Protein AF-A0AA86PFJ8-F1 (afdb_monomer)

Mean predicted aligned error: 19.3 Å

Organism: NCBI:txid28002

Sequence (260 aa):
MQRVRISDAEKLEFHKYLSHVMNVRLHLNRADTIPADELCTLYDQLDNSAKPGIFEQVSIYLSKTVTWVTKFYHNTFRKSRFSSSLSEQQKINLETLVHSLYKKNTLSKYILEEAYELINDPNIFPNKISSFVYQSIERAKNGFFYTVKQEVTSHPNKENTNTYNNNNNIVVKNEGQNQNEIQNNKIECESQNKFSTQQIEVELRQFQKLAELTTKSTSQEMPVYNQFSQPTLNDMEVLRSLKCLSQGQQSQVQFQFSQE

Structure (mmCIF, N/CA/C/O backbone):
data_AF-A0AA86PFJ8-F1
#
_entry.id   AF-A0AA86PFJ8-F1
#
loop_
_atom_site.group_PDB
_atom_site.id
_atom_site.type_symbol
_atom_site.label_atom_id
_atom_site.label_alt_id
_atom_site.label_comp_id
_atom_site.label_asym_id
_atom_site.label_entity_id
_atom_site.label_seq_id
_atom_site.pdbx_PDB_ins_code
_atom_site.Cartn_x
_atom_site.Cartn_y
_atom_site.Cartn_z
_atom_site.occupancy
_atom_site.B_iso_or_equiv
_atom_site.auth_seq_id
_atom_site.auth_comp_id
_atom_site.auth_asym_id
_atom_site.auth_atom_id
_atom_site.pdbx_PDB_model_num
ATOM 1 N N . MET A 1 1 ? 12.928 -11.688 13.907 1.00 48.31 1 MET A N 1
ATOM 2 C CA . MET A 1 1 ? 13.053 -11.297 12.483 1.00 48.31 1 MET A CA 1
ATOM 3 C C . MET A 1 1 ? 13.562 -9.867 12.394 1.00 48.31 1 MET A C 1
ATOM 5 O O . MET A 1 1 ? 12.904 -8.965 12.897 1.00 48.31 1 MET A O 1
ATOM 9 N N . GLN A 1 2 ? 14.731 -9.655 11.796 1.00 49.75 2 GLN A N 1
ATOM 10 C CA . GLN A 1 2 ? 15.297 -8.323 11.582 1.00 49.75 2 GLN A CA 1
ATOM 11 C C . GLN A 1 2 ? 14.582 -7.674 10.386 1.00 49.75 2 GLN A C 1
ATOM 13 O O . GLN A 1 2 ? 14.509 -8.273 9.314 1.00 49.75 2 GLN A O 1
ATOM 18 N N . ARG A 1 3 ? 13.990 -6.484 10.560 1.00 61.88 3 ARG A N 1
ATOM 19 C CA . ARG A 1 3 ? 13.372 -5.758 9.439 1.00 61.88 3 ARG A CA 1
ATOM 20 C C . ARG A 1 3 ? 14.486 -5.253 8.526 1.00 61.88 3 ARG A C 1
ATOM 22 O O . ARG A 1 3 ? 15.218 -4.343 8.908 1.00 61.88 3 ARG A O 1
ATOM 29 N N . VAL A 1 4 ? 14.607 -5.841 7.338 1.00 73.44 4 VAL A N 1
ATOM 30 C CA . VAL A 1 4 ? 15.518 -5.351 6.297 1.00 73.44 4 VAL A CA 1
ATOM 31 C C . VAL A 1 4 ? 15.081 -3.935 5.925 1.00 73.44 4 VAL A C 1
ATOM 33 O O . VAL A 1 4 ? 13.941 -3.720 5.503 1.00 73.44 4 VAL A O 1
ATOM 36 N N . ARG A 1 5 ? 15.959 -2.953 6.147 1.00 82.94 5 ARG A N 1
ATOM 37 C CA . ARG A 1 5 ? 15.726 -1.580 5.696 1.00 82.94 5 ARG A CA 1
ATOM 38 C C . ARG A 1 5 ? 15.969 -1.542 4.194 1.00 82.94 5 ARG A C 1
ATOM 40 O O . ARG A 1 5 ? 17.065 -1.850 3.750 1.00 82.94 5 ARG A O 1
ATOM 47 N N . ILE A 1 6 ? 14.938 -1.168 3.448 1.00 86.69 6 ILE A N 1
ATOM 48 C CA . ILE A 1 6 ? 15.049 -0.883 2.018 1.00 86.69 6 ILE A CA 1
ATOM 49 C C . ILE A 1 6 ? 15.902 0.374 1.856 1.00 86.69 6 ILE A C 1
ATOM 51 O O . ILE A 1 6 ? 15.572 1.413 2.439 1.00 86.69 6 ILE A O 1
ATOM 55 N N . SER A 1 7 ? 16.973 0.272 1.075 1.00 91.19 7 SER A N 1
ATOM 56 C CA . SER A 1 7 ? 17.867 1.394 0.787 1.00 91.19 7 SER A CA 1
ATOM 57 C C . SER A 1 7 ? 17.234 2.387 -0.194 1.00 91.19 7 SER A C 1
ATOM 59 O O . SER A 1 7 ? 16.360 2.035 -0.988 1.00 91.19 7 SER A O 1
ATOM 61 N N . ASP A 1 8 ? 17.673 3.646 -0.163 1.00 90.00 8 ASP A N 1
ATOM 62 C CA . ASP A 1 8 ? 17.214 4.643 -1.140 1.00 90.00 8 ASP A CA 1
ATOM 63 C C . ASP A 1 8 ? 17.712 4.326 -2.558 1.00 90.00 8 ASP A C 1
ATOM 65 O O . ASP A 1 8 ? 17.007 4.603 -3.525 1.00 90.00 8 ASP A O 1
ATOM 69 N N . ALA A 1 9 ? 18.854 3.639 -2.675 1.00 91.75 9 ALA A N 1
ATOM 70 C CA . ALA A 1 9 ? 19.348 3.096 -3.937 1.00 91.75 9 ALA A CA 1
ATOM 71 C C . ALA A 1 9 ? 18.364 2.080 -4.544 1.00 91.75 9 ALA A C 1
ATOM 73 O O . ALA A 1 9 ? 17.987 2.218 -5.702 1.00 91.75 9 ALA A O 1
ATOM 74 N N . GLU A 1 10 ? 17.861 1.126 -3.752 1.00 91.56 10 GLU A N 1
ATOM 75 C CA . GLU A 1 10 ? 16.862 0.153 -4.227 1.00 91.56 10 GLU A CA 1
ATOM 76 C C . GLU A 1 10 ? 15.552 0.827 -4.660 1.00 91.56 10 GLU A C 1
ATOM 78 O O . GLU A 1 10 ? 14.921 0.398 -5.627 1.00 91.56 10 GLU A O 1
ATOM 83 N N . LYS A 1 11 ? 15.128 1.895 -3.970 1.00 92.00 11 LYS A N 1
ATOM 84 C CA . LYS A 1 11 ? 13.947 2.672 -4.387 1.00 92.00 11 LYS A CA 1
ATOM 85 C C . LYS A 1 11 ? 14.183 3.368 -5.722 1.00 92.00 11 LYS A C 1
ATOM 87 O O . LYS A 1 11 ? 13.289 3.354 -6.565 1.00 92.00 11 LYS A O 1
ATOM 92 N N . LEU A 1 12 ? 15.362 3.960 -5.903 1.00 92.50 12 LEU A N 1
ATOM 93 C CA . LEU A 1 12 ? 15.737 4.655 -7.130 1.00 92.50 12 LEU A CA 1
ATOM 94 C C . LEU A 1 12 ? 15.846 3.689 -8.317 1.00 92.50 12 LEU A C 1
ATOM 96 O O . LEU A 1 12 ? 15.351 3.989 -9.401 1.00 92.50 12 LEU A O 1
ATOM 100 N N . GLU A 1 13 ? 16.432 2.508 -8.117 1.00 94.19 13 GLU A N 1
ATOM 101 C CA . GLU A 1 13 ? 16.486 1.473 -9.154 1.00 94.19 13 GLU A CA 1
ATOM 102 C C . GLU A 1 13 ? 15.091 0.977 -9.530 1.00 94.19 13 GLU A C 1
ATOM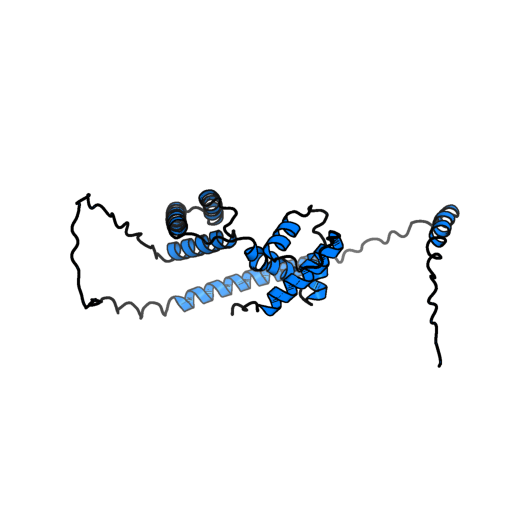 104 O O . GLU A 1 13 ? 14.757 0.908 -10.715 1.00 94.19 13 GLU A O 1
ATOM 109 N N . PHE A 1 14 ? 14.246 0.686 -8.535 1.00 95.62 14 PHE A N 1
ATOM 110 C CA . PHE A 1 14 ? 12.863 0.292 -8.786 1.00 95.62 14 PHE A CA 1
ATOM 111 C C . PHE A 1 14 ? 12.117 1.364 -9.589 1.00 95.62 14 PHE A C 1
ATOM 113 O O . PHE A 1 14 ? 11.454 1.043 -10.574 1.00 95.62 14 PHE A O 1
ATOM 120 N N . HIS A 1 15 ? 12.259 2.636 -9.201 1.00 94.62 15 HIS A N 1
ATOM 121 C CA . HIS A 1 15 ? 11.676 3.776 -9.909 1.00 94.62 15 HIS A CA 1
ATOM 122 C C . HIS A 1 15 ? 12.120 3.807 -11.372 1.00 94.62 15 HIS A C 1
ATOM 124 O O . HIS A 1 15 ? 11.279 3.841 -12.272 1.00 94.62 15 HIS A O 1
ATOM 130 N N . LYS A 1 16 ? 13.431 3.735 -11.613 1.00 93.56 16 LYS A N 1
ATOM 131 C CA . LYS A 1 16 ? 14.022 3.760 -12.953 1.00 93.56 16 LYS A CA 1
ATOM 132 C C . LYS A 1 16 ? 13.447 2.661 -13.845 1.00 93.56 16 LYS A C 1
ATOM 134 O O . LYS A 1 16 ? 13.017 2.950 -14.962 1.00 93.56 16 LYS A O 1
ATOM 139 N N . TYR A 1 17 ? 13.416 1.417 -13.369 1.00 95.06 17 TYR A N 1
ATOM 140 C CA . TYR A 1 17 ? 12.957 0.294 -14.188 1.00 95.06 17 TYR A CA 1
ATOM 141 C C . TYR A 1 17 ? 11.444 0.266 -14.371 1.00 95.06 17 TYR A C 1
ATOM 143 O O . TYR A 1 17 ? 10.983 -0.043 -15.469 1.00 95.06 17 TYR A O 1
ATOM 151 N N . LEU A 1 18 ? 10.667 0.644 -13.351 1.00 94.62 18 LEU A N 1
ATOM 152 C CA . LEU A 1 18 ? 9.224 0.795 -13.517 1.00 94.62 18 LEU A CA 1
ATOM 153 C C . LEU A 1 18 ? 8.914 1.881 -14.555 1.00 94.62 18 LEU A C 1
ATOM 155 O O . LEU A 1 18 ? 8.115 1.639 -15.451 1.00 94.62 18 LEU A O 1
ATOM 159 N N . SER A 1 19 ? 9.589 3.032 -14.485 1.00 92.94 19 SER A N 1
ATOM 160 C CA . SER A 1 19 ? 9.448 4.119 -15.463 1.00 92.94 19 SER A CA 1
ATOM 161 C C . SER A 1 19 ? 9.801 3.657 -16.878 1.00 92.94 19 SER A C 1
ATOM 163 O O . SER A 1 19 ? 9.032 3.875 -17.810 1.00 92.94 19 SER A O 1
ATOM 165 N N . HIS A 1 20 ? 10.912 2.931 -17.035 1.00 91.31 20 HIS A N 1
ATOM 166 C CA . HIS A 1 20 ? 11.324 2.377 -18.325 1.00 91.31 20 HIS A CA 1
ATOM 167 C C . HIS A 1 20 ? 10.259 1.451 -18.930 1.00 91.31 20 HIS A C 1
ATOM 169 O O . HIS A 1 20 ? 9.821 1.673 -20.059 1.00 91.31 20 HIS A O 1
ATOM 175 N N . VAL A 1 21 ? 9.799 0.451 -18.171 1.00 91.88 21 VAL A N 1
ATOM 176 C CA . VAL A 1 21 ? 8.785 -0.510 -18.638 1.00 91.88 21 VAL A CA 1
ATOM 177 C C . VAL A 1 21 ? 7.466 0.199 -18.961 1.00 91.88 21 VAL A C 1
ATOM 179 O O . VAL A 1 21 ? 6.853 -0.070 -19.994 1.00 91.88 21 VAL A O 1
ATOM 182 N N . MET A 1 22 ? 7.048 1.138 -18.110 1.00 91.00 22 MET A N 1
ATOM 183 C CA . MET A 1 22 ? 5.836 1.932 -18.311 1.00 91.00 22 MET A CA 1
ATOM 184 C C . MET A 1 22 ? 5.914 2.804 -19.569 1.00 91.00 22 MET A C 1
ATOM 186 O O . MET A 1 22 ? 4.974 2.796 -20.358 1.00 91.00 22 MET A O 1
ATOM 190 N N . ASN A 1 23 ? 7.028 3.504 -19.805 1.00 85.56 23 ASN A N 1
ATOM 191 C CA . ASN A 1 23 ? 7.213 4.351 -20.988 1.00 85.56 23 ASN A CA 1
ATOM 192 C C . ASN A 1 23 ? 7.182 3.544 -22.286 1.00 85.56 23 ASN A C 1
ATOM 194 O O . ASN A 1 23 ? 6.581 3.990 -23.261 1.00 85.56 23 ASN A O 1
ATOM 198 N N . VAL A 1 24 ? 7.775 2.346 -22.291 1.00 78.62 24 VAL A N 1
ATOM 199 C CA . VAL A 1 24 ? 7.716 1.433 -23.443 1.00 78.62 24 VAL A CA 1
ATOM 200 C C . VAL A 1 24 ? 6.275 1.004 -23.730 1.00 78.62 24 VAL A C 1
ATOM 202 O O . VAL A 1 24 ? 5.876 0.946 -24.889 1.00 78.62 24 VAL A O 1
ATOM 205 N N . ARG A 1 25 ? 5.484 0.725 -22.688 1.00 78.94 25 ARG A N 1
ATOM 206 C CA . ARG A 1 25 ? 4.090 0.268 -22.821 1.00 78.94 25 ARG A CA 1
ATOM 207 C C . ARG A 1 25 ? 3.106 1.381 -23.166 1.00 78.94 25 ARG A C 1
ATOM 209 O O . ARG A 1 25 ? 2.114 1.114 -23.832 1.00 78.94 25 ARG A O 1
ATOM 216 N N . LEU A 1 26 ? 3.361 2.595 -22.688 1.00 81.25 26 LEU A N 1
ATOM 217 C CA . LEU A 1 26 ? 2.473 3.744 -22.856 1.00 81.25 26 LEU A CA 1
ATOM 218 C C . LEU A 1 26 ? 2.906 4.706 -23.968 1.00 81.25 26 LEU A C 1
ATOM 220 O O . LEU A 1 26 ? 2.186 5.661 -24.240 1.00 81.25 26 LEU A O 1
ATOM 224 N N . HIS A 1 27 ? 4.065 4.481 -24.593 1.00 78.56 27 HIS A N 1
ATOM 225 C CA . HIS A 1 27 ? 4.646 5.362 -25.612 1.00 78.56 27 HIS A CA 1
ATOM 226 C C . HIS A 1 27 ? 4.693 6.837 -25.174 1.00 78.56 27 HIS A C 1
ATOM 228 O O . HIS A 1 27 ? 4.412 7.753 -25.948 1.00 78.56 27 HIS A O 1
ATOM 234 N N . LEU A 1 28 ? 5.032 7.076 -23.903 1.00 75.12 28 LEU A N 1
ATOM 235 C CA . LEU A 1 28 ? 5.128 8.426 -23.358 1.00 75.12 28 LEU A CA 1
ATOM 236 C C . LEU A 1 28 ? 6.358 9.127 -23.952 1.00 75.12 28 LEU A C 1
ATOM 238 O O . LEU A 1 28 ? 7.494 8.764 -23.658 1.00 75.12 28 LEU A O 1
ATOM 242 N N . ASN A 1 29 ? 6.132 10.165 -24.760 1.00 67.38 29 ASN A N 1
ATOM 243 C CA . ASN A 1 29 ? 7.181 11.006 -25.350 1.00 67.38 29 ASN A CA 1
ATOM 244 C C . ASN A 1 29 ? 7.734 12.020 -24.332 1.00 67.38 29 ASN A C 1
ATOM 246 O O . ASN A 1 29 ? 7.663 13.230 -24.554 1.00 67.38 29 ASN A O 1
ATOM 250 N N . ARG A 1 30 ? 8.236 11.558 -23.183 1.00 66.69 30 ARG A N 1
ATOM 251 C CA . ARG A 1 30 ? 8.849 12.435 -22.173 1.00 66.69 30 ARG A CA 1
ATOM 252 C C . ARG A 1 30 ? 10.347 12.171 -22.063 1.00 66.69 30 ARG A C 1
ATOM 254 O O . ARG A 1 30 ? 10.765 11.036 -21.860 1.00 66.69 30 ARG A O 1
ATOM 261 N N . ALA A 1 31 ? 11.131 13.243 -22.200 1.00 56.12 31 ALA A N 1
ATOM 262 C CA . ALA A 1 31 ? 12.584 13.233 -22.025 1.00 56.12 31 ALA A CA 1
ATOM 263 C C . ALA A 1 31 ? 12.999 13.189 -20.541 1.00 56.12 31 ALA A C 1
ATOM 265 O O . ALA A 1 31 ? 14.105 12.757 -20.227 1.00 56.12 31 ALA A O 1
ATOM 266 N N . ASP A 1 32 ? 12.097 13.588 -19.638 1.00 61.72 32 ASP A N 1
ATOM 267 C CA . ASP A 1 32 ? 12.380 13.734 -18.213 1.00 61.72 32 ASP A CA 1
ATOM 268 C C . ASP A 1 32 ? 11.928 12.526 -17.383 1.00 61.72 32 ASP A C 1
ATOM 270 O O . ASP A 1 32 ? 10.937 11.849 -17.676 1.00 61.72 32 ASP A O 1
ATOM 274 N N . THR A 1 33 ? 12.648 12.280 -16.287 1.00 76.94 33 THR A N 1
ATOM 275 C CA . THR A 1 33 ? 12.275 11.309 -15.253 1.00 76.94 33 THR A CA 1
ATOM 276 C C . THR A 1 33 ? 10.916 11.653 -14.642 1.00 76.94 33 THR A C 1
ATOM 278 O O . THR A 1 33 ? 10.791 12.631 -13.911 1.00 76.94 33 THR A O 1
ATOM 281 N N . ILE A 1 34 ? 9.914 10.809 -14.903 1.00 87.62 34 ILE A N 1
ATOM 282 C CA . ILE A 1 34 ? 8.570 10.896 -14.312 1.00 87.62 34 ILE A CA 1
ATOM 283 C C . ILE A 1 34 ? 8.677 10.799 -12.778 1.00 87.62 34 ILE A C 1
ATOM 285 O O . ILE A 1 34 ? 9.267 9.827 -12.300 1.00 87.62 34 ILE A O 1
ATOM 289 N N . PRO A 1 35 ? 8.116 11.738 -11.995 1.00 90.56 35 PRO A N 1
ATOM 290 C CA . PRO A 1 35 ? 8.055 11.657 -10.535 1.00 90.56 35 PRO A CA 1
ATOM 291 C C . PRO A 1 35 ? 7.414 10.360 -10.012 1.00 90.56 35 PRO A C 1
ATOM 293 O O . PRO A 1 35 ? 6.582 9.737 -10.670 1.00 90.56 35 PRO A O 1
ATOM 296 N N . ALA A 1 36 ? 7.807 9.917 -8.814 1.00 90.94 36 ALA A N 1
ATOM 297 C CA . ALA A 1 36 ? 7.373 8.623 -8.276 1.00 90.94 36 ALA A CA 1
ATOM 298 C C . ALA A 1 36 ? 5.862 8.556 -7.982 1.00 90.94 36 ALA A C 1
ATOM 300 O O . ALA A 1 36 ? 5.259 7.490 -8.103 1.00 90.94 36 ALA A O 1
ATOM 301 N N . ASP A 1 37 ? 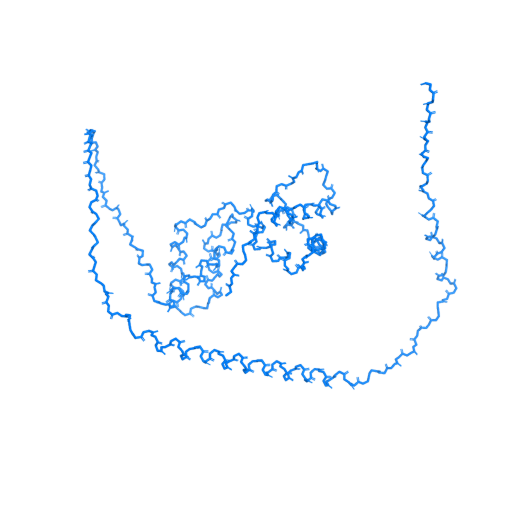5.255 9.662 -7.565 1.00 92.12 37 ASP A N 1
ATOM 302 C CA . ASP A 1 37 ? 3.815 9.813 -7.334 1.00 92.12 37 ASP A CA 1
ATOM 303 C C . ASP A 1 37 ? 3.016 9.770 -8.647 1.00 92.12 37 ASP A C 1
ATOM 305 O O . ASP A 1 37 ? 2.023 9.038 -8.744 1.00 92.12 37 ASP A O 1
ATOM 309 N N . GLU A 1 38 ? 3.492 10.471 -9.681 1.00 91.44 38 GLU A N 1
ATOM 310 C CA . GLU A 1 38 ? 2.899 10.433 -11.021 1.00 91.44 38 GLU A CA 1
ATOM 311 C C . GLU A 1 38 ? 3.001 9.023 -11.614 1.00 91.44 38 GLU A C 1
ATOM 313 O O . GLU A 1 38 ? 2.008 8.480 -12.096 1.00 91.44 38 GLU A O 1
ATOM 318 N N . LEU A 1 39 ? 4.159 8.369 -11.488 1.00 91.88 39 LEU A N 1
ATOM 319 C CA . LEU A 1 39 ? 4.362 7.007 -11.982 1.00 91.88 39 LEU A CA 1
ATOM 320 C C . LEU A 1 39 ? 3.426 5.990 -11.308 1.00 91.88 39 LEU A C 1
ATOM 322 O O . LEU A 1 39 ? 2.881 5.112 -11.979 1.00 91.88 39 LEU A O 1
ATOM 326 N N . CYS A 1 40 ? 3.204 6.118 -9.995 1.00 93.19 40 CYS A N 1
ATOM 327 C CA . CYS A 1 40 ? 2.224 5.291 -9.283 1.00 93.19 40 CYS A CA 1
ATOM 328 C C . CYS A 1 40 ? 0.798 5.551 -9.775 1.00 93.19 40 CYS A C 1
ATOM 330 O O . CYS A 1 40 ? 0.007 4.619 -9.908 1.00 93.19 40 CYS A O 1
ATOM 332 N N . THR A 1 41 ? 0.464 6.814 -10.039 1.00 91.62 41 THR A N 1
ATOM 333 C CA . THR A 1 41 ? -0.859 7.201 -10.538 1.00 91.62 41 THR A CA 1
ATOM 334 C C . THR A 1 41 ? -1.109 6.619 -11.925 1.00 91.62 41 THR A C 1
ATOM 336 O O . THR A 1 41 ? -2.140 5.979 -12.126 1.00 91.62 41 THR A O 1
ATOM 339 N N . LEU A 1 42 ? -0.138 6.743 -12.833 1.00 92.12 42 LEU A N 1
ATOM 340 C CA . LEU A 1 42 ? -0.197 6.166 -14.176 1.00 92.12 42 LEU A CA 1
ATOM 341 C C . LEU A 1 42 ? -0.368 4.646 -14.126 1.00 92.12 42 LEU A C 1
ATOM 343 O O . LEU A 1 42 ? -1.247 4.113 -14.797 1.00 92.12 42 LEU A O 1
ATOM 347 N N . TYR A 1 43 ? 0.417 3.946 -13.299 1.00 93.38 43 TYR A N 1
ATOM 348 C CA . TYR A 1 43 ? 0.274 2.497 -13.139 1.00 93.38 43 TYR A CA 1
ATOM 349 C C . TYR A 1 43 ? -1.103 2.110 -12.580 1.00 93.38 43 TYR A C 1
ATOM 351 O O . TYR A 1 43 ? -1.743 1.187 -13.085 1.00 93.38 43 TYR A O 1
ATOM 359 N N . ASP A 1 44 ? -1.580 2.798 -11.540 1.00 91.19 44 ASP A N 1
ATOM 360 C CA . ASP A 1 44 ? -2.869 2.489 -10.915 1.00 91.19 44 ASP A CA 1
ATOM 361 C C . ASP A 1 44 ? -4.040 2.724 -11.897 1.00 91.19 44 ASP A C 1
ATOM 363 O O . ASP A 1 44 ? -5.003 1.950 -11.865 1.00 91.19 44 ASP A O 1
ATOM 367 N N . GLN A 1 45 ? -3.926 3.723 -12.783 1.00 92.00 45 GLN A N 1
ATOM 368 C CA . GLN A 1 45 ? -4.898 4.070 -13.832 1.00 92.00 45 GLN A CA 1
ATOM 369 C C . GLN A 1 45 ? -4.866 3.151 -15.058 1.00 92.00 45 GLN A C 1
ATOM 371 O O . GLN A 1 45 ? -5.810 3.184 -15.842 1.00 92.00 45 GLN A O 1
ATOM 376 N N . LEU A 1 46 ? -3.828 2.326 -15.231 1.00 90.75 46 LEU A N 1
ATOM 377 C CA . LEU A 1 46 ? -3.808 1.346 -16.313 1.00 90.75 46 LEU A CA 1
ATOM 378 C C . LEU A 1 46 ? -5.007 0.399 -16.223 1.00 90.75 46 LEU A C 1
ATOM 380 O O . LEU A 1 46 ? -5.351 -0.101 -15.142 1.00 90.75 46 LEU A O 1
ATOM 384 N N . ASP A 1 47 ? -5.550 0.053 -17.385 1.00 89.69 47 ASP A N 1
ATOM 385 C CA . ASP A 1 47 ? -6.524 -1.021 -17.501 1.00 89.69 47 ASP A CA 1
ATOM 386 C C . ASP A 1 47 ? -5.946 -2.347 -16.996 1.00 89.69 47 ASP A C 1
ATOM 388 O O . ASP A 1 47 ? -4.747 -2.635 -17.097 1.00 89.69 47 ASP A O 1
ATOM 392 N N . ASN A 1 48 ? -6.824 -3.207 -16.478 1.00 89.25 48 ASN A N 1
ATOM 393 C CA . ASN A 1 48 ? -6.431 -4.524 -15.974 1.00 89.25 48 ASN A CA 1
ATOM 394 C C . ASN A 1 48 ? -5.806 -5.420 -17.056 1.00 89.25 48 ASN A C 1
ATOM 396 O O . ASN A 1 48 ? -5.094 -6.356 -16.713 1.00 89.25 48 ASN A O 1
ATOM 400 N N . SER A 1 49 ? -6.040 -5.137 -18.339 1.00 89.50 49 SER A N 1
ATOM 401 C CA . SER A 1 49 ? -5.405 -5.816 -19.475 1.00 89.50 49 SER A CA 1
ATOM 402 C C . SER A 1 49 ? -3.974 -5.337 -19.750 1.00 89.50 49 SER A C 1
ATOM 404 O O . SER A 1 49 ? -3.188 -6.090 -20.318 1.00 89.50 49 SER A O 1
ATOM 406 N N . ALA A 1 50 ? -3.619 -4.116 -19.337 1.00 86.88 50 ALA A N 1
ATOM 407 C CA . ALA A 1 50 ? -2.309 -3.507 -19.576 1.00 86.88 50 ALA A CA 1
ATOM 408 C C . ALA A 1 50 ? -1.314 -3.724 -18.419 1.00 86.88 50 ALA A C 1
ATOM 410 O O . ALA A 1 50 ? -0.104 -3.640 -18.618 1.00 86.88 50 ALA A O 1
ATOM 411 N N . LYS A 1 51 ? -1.812 -4.023 -17.212 1.00 89.62 51 LYS A N 1
ATOM 412 C CA . LYS A 1 51 ? -1.005 -4.319 -16.011 1.00 89.62 51 LYS A CA 1
ATOM 413 C C . LYS A 1 51 ? -0.205 -5.640 -16.051 1.00 89.62 51 LYS A C 1
ATOM 415 O O . LYS A 1 51 ? 0.903 -5.661 -15.501 1.00 89.62 51 LYS A O 1
ATOM 420 N N . PRO A 1 52 ? -0.709 -6.749 -16.634 1.00 89.81 52 PRO A N 1
ATOM 421 C CA . PRO A 1 52 ? -0.003 -8.026 -16.651 1.00 89.81 52 PRO A CA 1
ATOM 422 C C . PRO A 1 52 ? 1.391 -7.924 -17.281 1.00 89.81 52 PRO A C 1
ATOM 424 O O . PRO A 1 52 ? 1.595 -7.257 -18.293 1.00 89.81 52 PRO A O 1
ATOM 427 N N . GLY A 1 53 ? 2.371 -8.589 -16.667 1.00 91.62 53 GLY A N 1
ATOM 428 C CA . GLY A 1 53 ? 3.753 -8.640 -17.155 1.00 91.62 53 GLY A CA 1
ATOM 429 C C . GLY A 1 53 ? 4.620 -7.416 -16.827 1.00 91.62 53 GLY A C 1
ATOM 430 O O . GLY A 1 53 ? 5.839 -7.502 -16.963 1.00 91.62 53 GLY A O 1
ATOM 431 N N . ILE A 1 54 ? 4.062 -6.302 -16.330 1.00 95.12 54 ILE A N 1
ATOM 432 C CA . ILE A 1 54 ? 4.872 -5.126 -15.945 1.00 95.12 54 ILE A CA 1
ATOM 433 C C . ILE A 1 54 ? 5.850 -5.491 -14.825 1.00 95.12 54 ILE A C 1
ATOM 435 O O . ILE A 1 54 ? 7.059 -5.315 -14.966 1.00 95.12 54 ILE A O 1
ATOM 439 N N . PHE A 1 55 ? 5.350 -6.058 -13.723 1.00 96.38 55 PHE A N 1
ATOM 440 C CA . PHE A 1 55 ? 6.215 -6.460 -12.610 1.00 96.38 55 PHE A CA 1
ATOM 441 C C . PHE A 1 55 ? 7.137 -7.625 -12.953 1.00 96.38 55 PHE A C 1
ATOM 443 O O . PHE A 1 55 ? 8.200 -7.735 -12.353 1.00 96.38 55 PHE A O 1
ATOM 450 N N . GLU A 1 56 ? 6.771 -8.459 -13.924 1.00 96.88 56 GLU A N 1
ATOM 451 C CA . GLU A 1 56 ? 7.650 -9.510 -14.432 1.00 96.88 56 GLU A CA 1
ATOM 452 C C . GLU A 1 56 ? 8.874 -8.905 -15.123 1.00 96.88 56 GLU A C 1
ATOM 454 O O . GLU A 1 56 ? 10.004 -9.222 -14.754 1.00 96.88 56 GLU A O 1
ATOM 459 N N . GLN A 1 57 ? 8.675 -7.935 -16.016 1.00 96.25 57 GLN A N 1
ATOM 460 C CA . GLN A 1 57 ? 9.781 -7.232 -16.670 1.00 96.25 57 GLN A CA 1
ATOM 461 C C . GLN A 1 57 ? 10.649 -6.463 -15.668 1.00 96.25 57 GLN A C 1
ATOM 463 O O . GLN A 1 57 ? 11.872 -6.583 -15.689 1.00 96.25 57 GLN A O 1
ATOM 468 N N . VAL A 1 58 ? 10.034 -5.735 -14.728 1.00 96.38 58 VAL A N 1
ATOM 469 C CA . VAL A 1 58 ? 10.774 -5.035 -13.661 1.00 96.38 58 VAL A CA 1
ATOM 470 C C . VAL A 1 58 ? 11.586 -6.020 -12.807 1.00 96.38 58 VAL A C 1
ATOM 472 O O . VAL A 1 58 ? 12.707 -5.709 -12.405 1.00 96.38 58 VAL A O 1
ATOM 475 N N . SER A 1 59 ? 11.056 -7.222 -12.556 1.00 97.44 59 SER A N 1
ATOM 476 C CA . SER A 1 59 ? 11.747 -8.261 -11.785 1.00 97.44 59 SER A CA 1
ATOM 477 C C . SER A 1 59 ? 13.012 -8.774 -12.472 1.00 97.44 59 SER A C 1
ATOM 479 O O . SER A 1 59 ? 14.018 -8.978 -11.790 1.00 97.44 59 SER A O 1
ATOM 481 N N . ILE A 1 60 ? 12.993 -8.874 -13.807 1.00 96.75 60 ILE A N 1
ATOM 482 C CA . ILE A 1 60 ? 14.156 -9.245 -14.620 1.00 96.75 60 ILE A CA 1
ATOM 483 C C . ILE A 1 60 ? 15.252 -8.183 -14.474 1.00 96.75 60 ILE A C 1
ATOM 485 O O . ILE A 1 60 ? 16.388 -8.524 -14.150 1.00 96.75 60 ILE A O 1
ATOM 489 N N . TYR A 1 61 ? 14.915 -6.897 -14.621 1.00 95.44 61 TYR A N 1
ATOM 490 C CA . TYR A 1 61 ? 15.897 -5.812 -14.492 1.00 95.44 61 TYR A CA 1
ATOM 491 C C . TYR A 1 61 ? 16.514 -5.709 -13.091 1.00 95.44 61 TYR A C 1
ATOM 493 O O . TYR A 1 61 ? 17.711 -5.468 -12.960 1.00 95.44 61 TYR A O 1
ATOM 501 N N . LEU A 1 62 ? 15.710 -5.904 -12.042 1.00 95.12 62 LEU A N 1
ATOM 502 C CA . LEU A 1 62 ? 16.174 -5.830 -10.652 1.00 95.12 62 LEU A CA 1
ATOM 503 C C . LEU A 1 62 ? 16.844 -7.121 -10.158 1.00 95.12 62 LEU A C 1
ATOM 505 O O . LEU A 1 62 ? 17.374 -7.137 -9.047 1.00 95.12 62 LEU A O 1
ATOM 509 N N . SER A 1 63 ? 16.778 -8.215 -10.928 1.00 95.81 63 SER A N 1
ATOM 510 C CA . SER A 1 63 ? 17.166 -9.556 -10.465 1.00 95.81 63 SER A CA 1
ATOM 511 C C . SER A 1 63 ? 16.499 -9.926 -9.126 1.00 95.81 63 SER A C 1
ATOM 513 O O . SER A 1 63 ? 17.127 -10.451 -8.202 1.00 95.81 63 SER A O 1
ATOM 515 N N . LYS A 1 64 ? 15.204 -9.610 -8.994 1.00 96.19 64 LYS A N 1
ATOM 516 C CA . LYS A 1 64 ? 14.360 -9.933 -7.827 1.00 96.19 64 LYS A CA 1
ATOM 517 C C . LYS A 1 64 ? 13.199 -10.816 -8.266 1.00 96.19 64 LYS A C 1
ATOM 519 O O . LYS A 1 64 ? 12.892 -10.916 -9.443 1.00 96.19 64 LYS A O 1
ATOM 524 N N . THR A 1 65 ? 12.505 -11.444 -7.321 1.00 97.12 65 THR A N 1
ATOM 525 C CA . THR A 1 65 ? 11.294 -12.210 -7.648 1.00 97.12 65 THR A CA 1
ATOM 526 C C . THR A 1 65 ? 10.114 -11.279 -7.937 1.00 97.12 65 THR A C 1
ATOM 528 O O . THR A 1 65 ? 9.990 -10.215 -7.325 1.00 97.12 65 THR A O 1
ATOM 531 N N . VAL A 1 66 ? 9.188 -11.701 -8.804 1.00 96.50 66 VAL A N 1
ATOM 532 C CA . VAL A 1 66 ? 7.947 -10.952 -9.099 1.00 96.50 66 VAL A CA 1
ATOM 533 C C . VAL A 1 66 ? 7.159 -10.648 -7.822 1.00 96.50 66 VAL A C 1
ATOM 535 O O . VAL A 1 66 ? 6.674 -9.532 -7.626 1.00 96.50 66 VAL A O 1
ATOM 538 N N . THR A 1 67 ? 7.090 -11.613 -6.901 1.00 96.25 67 THR A N 1
ATOM 539 C CA . THR A 1 67 ? 6.455 -11.443 -5.587 1.00 96.25 67 THR A CA 1
ATOM 540 C C . THR A 1 67 ? 7.111 -10.328 -4.777 1.00 96.25 67 THR A C 1
ATOM 542 O O . THR A 1 67 ? 6.409 -9.555 -4.123 1.00 96.25 67 THR A O 1
ATOM 545 N N . TRP A 1 68 ? 8.444 -10.221 -4.809 1.00 95.44 68 TRP A N 1
ATOM 546 C CA . TRP A 1 68 ? 9.158 -9.138 -4.137 1.00 95.44 68 TRP A CA 1
ATOM 547 C C . TRP A 1 68 ? 8.830 -7.789 -4.776 1.00 95.44 68 TRP A C 1
ATOM 549 O O . TRP A 1 68 ? 8.441 -6.878 -4.054 1.00 95.44 68 TRP A O 1
ATOM 559 N N . VAL A 1 69 ? 8.898 -7.679 -6.107 1.00 96.62 69 VAL A N 1
ATOM 560 C CA . VAL A 1 69 ? 8.611 -6.439 -6.859 1.00 96.62 69 VAL A CA 1
ATOM 561 C C . VAL A 1 69 ? 7.186 -5.955 -6.599 1.00 96.62 69 VAL A C 1
ATOM 563 O O . VAL A 1 69 ? 6.971 -4.791 -6.268 1.00 96.62 69 VAL A O 1
ATOM 566 N N . THR A 1 70 ? 6.221 -6.871 -6.643 1.00 95.31 70 THR A N 1
ATOM 567 C CA . THR A 1 70 ? 4.807 -6.584 -6.368 1.00 95.31 70 THR A CA 1
ATOM 568 C C . THR A 1 70 ? 4.617 -6.083 -4.935 1.00 95.31 70 THR A C 1
ATOM 570 O O . THR A 1 70 ? 3.988 -5.050 -4.696 1.00 95.31 70 THR A O 1
ATOM 573 N N . LYS A 1 71 ? 5.210 -6.773 -3.951 1.00 94.06 71 LYS A N 1
ATOM 574 C CA . LYS A 1 71 ? 5.159 -6.344 -2.544 1.00 94.06 71 LYS A CA 1
ATOM 575 C C . LYS A 1 71 ? 5.869 -5.011 -2.332 1.00 94.06 71 LYS A C 1
ATOM 577 O O . LYS A 1 71 ? 5.388 -4.205 -1.538 1.00 94.06 71 LYS A O 1
ATOM 582 N N . PHE A 1 72 ? 6.990 -4.782 -3.007 1.00 94.94 72 PHE A N 1
ATOM 583 C CA . PHE A 1 72 ? 7.744 -3.539 -2.934 1.00 94.94 72 PHE A CA 1
ATOM 584 C C . PHE A 1 72 ? 6.919 -2.372 -3.465 1.00 94.94 72 PHE A C 1
ATOM 586 O O . PHE A 1 72 ? 6.818 -1.348 -2.785 1.00 94.94 72 PHE A O 1
ATOM 593 N N . TYR A 1 73 ? 6.262 -2.554 -4.614 1.00 95.38 73 TYR A N 1
ATOM 594 C CA . TYR A 1 73 ? 5.342 -1.568 -5.167 1.00 95.38 73 TYR A CA 1
ATOM 595 C C . TYR A 1 73 ? 4.261 -1.214 -4.147 1.00 95.38 73 TYR A C 1
ATOM 597 O O . TYR A 1 73 ? 4.207 -0.084 -3.665 1.00 95.38 73 TYR A O 1
ATOM 605 N N . HIS A 1 74 ? 3.453 -2.197 -3.740 1.00 92.12 74 HIS A N 1
ATOM 606 C CA . HIS A 1 74 ? 2.277 -1.937 -2.913 1.00 92.12 74 HIS A CA 1
ATOM 607 C C . HIS A 1 74 ? 2.602 -1.440 -1.504 1.00 92.12 74 HIS A C 1
ATOM 609 O O . HIS A 1 74 ? 1.828 -0.653 -0.970 1.00 92.12 74 HIS A O 1
ATOM 615 N N . ASN A 1 75 ? 3.714 -1.871 -0.898 1.00 90.31 75 ASN A N 1
ATOM 616 C CA . ASN A 1 75 ? 4.026 -1.555 0.500 1.00 90.31 75 ASN A CA 1
ATOM 617 C C . ASN A 1 75 ? 5.035 -0.423 0.683 1.00 90.31 75 ASN A C 1
ATOM 619 O O . ASN A 1 75 ? 5.108 0.140 1.781 1.00 90.31 75 ASN A O 1
ATOM 623 N N . THR A 1 76 ? 5.834 -0.110 -0.335 1.00 90.81 76 THR A N 1
ATOM 624 C CA . THR A 1 76 ? 6.937 0.847 -0.215 1.00 90.81 76 THR A CA 1
ATOM 625 C C . THR A 1 76 ? 6.839 1.928 -1.268 1.00 90.81 76 THR A C 1
ATOM 627 O O . THR A 1 76 ? 6.697 3.085 -0.888 1.00 90.81 76 THR A O 1
ATOM 630 N N . PHE A 1 77 ? 6.886 1.578 -2.553 1.00 92.56 77 PHE A N 1
ATOM 631 C CA . PHE A 1 77 ? 6.955 2.573 -3.621 1.00 92.56 77 PHE A CA 1
ATOM 632 C C . PHE A 1 77 ? 5.671 3.404 -3.706 1.00 92.56 77 PHE A C 1
ATOM 634 O O . PHE A 1 77 ? 5.734 4.624 -3.631 1.00 92.56 77 PHE A O 1
ATOM 641 N N . ARG A 1 78 ? 4.503 2.747 -3.697 1.00 93.00 78 ARG A N 1
ATOM 642 C CA . ARG A 1 78 ? 3.177 3.382 -3.795 1.00 93.00 78 ARG A CA 1
ATOM 643 C C . ARG A 1 78 ? 2.889 4.397 -2.685 1.00 93.00 78 ARG A C 1
ATOM 645 O O . ARG A 1 78 ? 1.993 5.218 -2.836 1.00 93.00 78 ARG A O 1
ATOM 652 N N . LYS A 1 79 ? 3.649 4.381 -1.581 1.00 90.94 79 LYS A N 1
ATOM 653 C CA . LYS A 1 79 ? 3.553 5.395 -0.517 1.00 90.94 79 LYS A CA 1
ATOM 654 C C . LYS A 1 79 ? 3.837 6.807 -1.021 1.00 90.94 79 LYS A C 1
ATOM 656 O O . LYS A 1 79 ? 3.305 7.733 -0.427 1.00 90.94 79 LYS A O 1
ATOM 661 N N . SER A 1 80 ? 4.633 6.967 -2.082 1.00 87.88 80 SER A N 1
ATOM 662 C CA . SER A 1 80 ? 4.937 8.276 -2.680 1.00 87.88 80 SER A CA 1
ATOM 663 C C . SER A 1 80 ? 3.685 9.052 -3.091 1.00 87.88 80 SER A C 1
ATOM 665 O O . SER A 1 80 ? 3.692 10.274 -3.039 1.00 87.88 80 SER A O 1
ATOM 667 N N . ARG A 1 81 ? 2.599 8.351 -3.445 1.00 89.62 81 ARG A N 1
ATOM 668 C CA . ARG A 1 81 ? 1.312 8.948 -3.826 1.00 89.62 81 ARG A CA 1
ATOM 669 C C . ARG A 1 81 ? 0.554 9.575 -2.646 1.00 89.62 81 ARG A C 1
ATOM 671 O O . ARG A 1 81 ? -0.347 10.378 -2.852 1.00 89.62 81 ARG A O 1
ATOM 678 N N . PHE A 1 82 ? 0.875 9.187 -1.416 1.00 89.31 82 PHE A N 1
ATOM 679 C CA . PHE A 1 82 ? 0.121 9.572 -0.227 1.00 89.31 82 PHE A CA 1
ATOM 680 C C . PHE A 1 82 ? 0.889 10.654 0.528 1.00 89.31 82 PHE A C 1
ATOM 682 O O . PHE A 1 82 ? 1.904 10.378 1.169 1.00 89.31 82 PHE A O 1
ATOM 689 N N . SER A 1 83 ? 0.406 11.890 0.434 1.00 85.25 83 SER A N 1
ATOM 690 C CA . SER A 1 83 ? 1.019 13.061 1.068 1.00 85.25 83 SER A CA 1
ATOM 691 C C . SER A 1 83 ? 0.714 13.158 2.564 1.00 85.25 83 SER A C 1
ATOM 693 O O . SER A 1 83 ? 1.499 13.731 3.322 1.00 85.25 83 SER A O 1
ATOM 695 N N . SER A 1 84 ? -0.404 12.574 3.004 1.00 86.75 84 SER A N 1
ATOM 696 C CA . SER A 1 84 ? -0.928 12.758 4.354 1.00 86.75 84 SER A CA 1
ATOM 697 C C . SER A 1 84 ? -0.569 11.607 5.291 1.00 86.75 84 SER A C 1
ATOM 699 O O . SER A 1 84 ? -0.573 10.421 4.949 1.00 86.75 84 SER A O 1
ATOM 701 N N . SER A 1 85 ? -0.291 11.978 6.538 1.00 90.75 85 SER A N 1
ATOM 702 C CA . SER A 1 85 ? -0.212 11.058 7.674 1.00 90.75 85 SER A CA 1
ATOM 703 C C . SER A 1 85 ? -1.513 11.113 8.472 1.00 90.75 85 SER A C 1
ATOM 705 O O . SER A 1 85 ? -2.236 12.099 8.389 1.00 90.75 85 SER A O 1
ATOM 707 N N . LEU A 1 86 ? -1.779 10.094 9.296 1.00 91.81 86 LEU A N 1
ATOM 708 C CA . LEU A 1 86 ? -2.864 10.168 10.279 1.00 91.81 86 LEU A CA 1
ATOM 709 C C . LEU A 1 86 ? -2.616 11.345 11.230 1.00 91.81 86 LEU A C 1
ATOM 711 O O . LEU A 1 86 ? -1.584 11.371 11.911 1.00 91.81 86 LEU A O 1
ATOM 715 N N . SER A 1 87 ? -3.555 12.288 11.278 1.00 93.56 87 SER A N 1
ATOM 716 C CA . SER A 1 87 ? -3.538 13.391 12.238 1.00 93.56 87 SER A CA 1
ATOM 717 C C . SER A 1 87 ? -3.756 12.878 13.663 1.00 93.56 87 SER A C 1
ATOM 719 O O . SER A 1 87 ? -4.281 11.782 13.869 1.00 93.56 87 SER A O 1
ATOM 721 N N . GLU A 1 88 ? -3.379 13.669 14.668 1.00 92.19 88 GLU A N 1
ATOM 722 C CA . GLU A 1 88 ? -3.620 13.294 16.069 1.00 92.19 88 GLU A CA 1
ATOM 723 C C . GLU A 1 88 ? -5.113 13.087 16.352 1.00 92.19 88 GLU A C 1
ATOM 725 O O . GLU A 1 88 ? -5.493 12.091 16.964 1.00 92.19 88 GLU A O 1
ATOM 730 N N . GLN A 1 89 ? -5.982 13.939 15.799 1.00 93.19 89 GLN A N 1
ATOM 731 C CA . GLN A 1 89 ? -7.429 13.770 15.939 1.00 93.19 89 GLN A CA 1
ATOM 732 C C . GLN A 1 89 ? -7.921 12.457 15.310 1.00 93.19 89 GLN A C 1
ATOM 734 O O . GLN A 1 89 ? -8.727 11.746 15.908 1.00 93.19 89 GLN A O 1
ATOM 739 N N . GLN A 1 90 ? -7.417 12.099 14.126 1.00 94.75 90 GLN A N 1
ATOM 740 C CA . GLN A 1 90 ? -7.755 10.832 13.472 1.00 94.75 90 GLN A CA 1
ATOM 741 C C . GLN A 1 90 ? -7.288 9.627 14.294 1.00 94.75 90 GLN A C 1
ATOM 743 O O . GLN A 1 90 ? -8.031 8.656 14.421 1.00 94.75 90 GLN A O 1
ATOM 748 N N . LYS A 1 91 ? -6.090 9.687 14.888 1.00 94.56 91 LYS A N 1
ATOM 749 C CA . LYS A 1 91 ? -5.582 8.630 15.776 1.00 94.56 91 LYS A CA 1
ATOM 750 C C . LYS A 1 91 ? -6.466 8.459 17.010 1.00 94.56 91 LYS A C 1
ATOM 752 O O . LYS A 1 91 ? -6.824 7.329 17.324 1.00 94.56 91 LYS A O 1
ATOM 757 N N . ILE A 1 92 ? -6.863 9.556 17.659 1.00 93.12 92 ILE A N 1
ATOM 758 C CA . ILE A 1 92 ? -7.766 9.538 18.824 1.00 93.12 92 ILE A CA 1
ATOM 759 C C . ILE A 1 92 ? -9.118 8.917 18.453 1.00 93.12 92 ILE A C 1
ATOM 761 O O . ILE A 1 92 ? -9.627 8.051 19.173 1.00 93.12 92 ILE A O 1
ATOM 765 N N . ASN A 1 93 ? -9.686 9.317 17.312 1.00 94.44 93 ASN A N 1
ATOM 766 C CA . ASN A 1 93 ? -10.956 8.778 16.828 1.00 94.44 93 ASN A CA 1
ATOM 767 C C . ASN A 1 93 ? -10.842 7.273 16.532 1.00 94.44 93 ASN A C 1
ATOM 769 O O . ASN A 1 93 ? -11.684 6.494 16.978 1.00 94.44 93 ASN A O 1
ATOM 773 N N . LEU A 1 94 ? -9.774 6.853 15.844 1.00 95.94 94 LEU A N 1
ATOM 774 C CA . LEU A 1 94 ? -9.497 5.442 15.561 1.00 95.94 94 LEU A CA 1
ATOM 775 C C . LEU A 1 94 ? -9.302 4.627 16.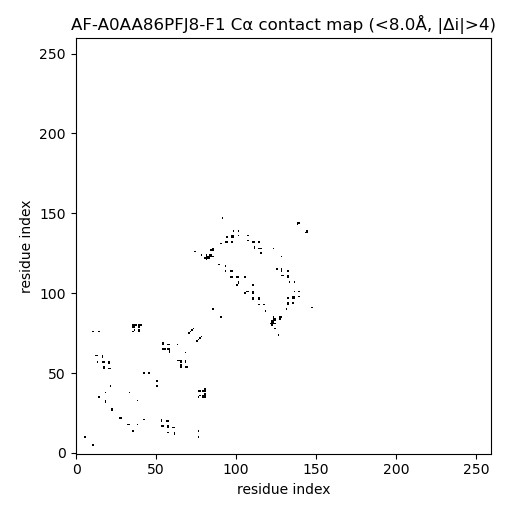839 1.00 95.94 94 LEU A C 1
ATOM 777 O O . LEU A 1 94 ? -9.810 3.517 16.940 1.00 95.94 94 LEU A O 1
ATOM 781 N N . GLU A 1 95 ? -8.579 5.153 17.822 1.00 94.31 95 GLU A N 1
ATOM 782 C CA . GLU A 1 95 ? -8.346 4.461 19.089 1.00 94.31 95 GLU A CA 1
ATOM 783 C C . GLU A 1 95 ? -9.645 4.292 19.883 1.00 94.31 95 GLU A C 1
ATOM 785 O O . GLU A 1 95 ? -9.921 3.209 20.402 1.00 94.31 95 GLU A O 1
ATOM 790 N N . THR A 1 96 ? -10.496 5.320 19.882 1.00 93.50 96 THR A N 1
ATOM 791 C CA . THR A 1 96 ? -11.832 5.271 20.489 1.00 93.50 96 THR A CA 1
ATOM 792 C C . THR A 1 96 ? -12.721 4.239 19.790 1.00 93.50 96 THR A C 1
ATOM 794 O O . THR A 1 96 ? -13.343 3.407 20.459 1.00 93.50 96 THR A O 1
ATOM 797 N N . LEU A 1 97 ? -12.735 4.237 18.451 1.00 95.81 97 LEU A N 1
ATOM 798 C CA . LEU A 1 97 ? -13.468 3.263 17.640 1.00 95.81 97 LEU A CA 1
ATOM 799 C C . LEU A 1 97 ? -13.008 1.833 17.950 1.00 95.81 97 LEU A C 1
ATOM 801 O O . LEU A 1 97 ? -13.828 1.001 18.346 1.00 95.81 97 LEU A O 1
ATOM 805 N N . VAL A 1 98 ? -11.702 1.567 17.830 1.00 95.19 98 VAL A N 1
ATOM 806 C CA . VAL A 1 98 ? -11.101 0.248 18.076 1.00 95.19 98 VAL A CA 1
ATOM 807 C C . VAL A 1 98 ? -11.459 -0.244 19.469 1.00 95.19 98 VAL A C 1
ATOM 809 O O . VAL A 1 98 ? -11.909 -1.376 19.617 1.00 95.19 98 VAL A O 1
ATOM 812 N N . HIS A 1 99 ? -11.321 0.602 20.486 1.00 91.25 99 HIS A N 1
ATOM 813 C CA . HIS A 1 99 ? -11.643 0.237 21.858 1.00 91.25 99 HIS A CA 1
ATOM 814 C C . HIS A 1 99 ? -13.129 -0.103 22.043 1.00 91.25 99 HIS A C 1
ATOM 816 O O . HIS A 1 99 ? -13.458 -1.098 22.695 1.00 91.25 99 HIS A O 1
ATOM 822 N N . SER A 1 100 ? -14.028 0.686 21.446 1.00 93.88 100 SER A N 1
ATOM 823 C CA . SER A 1 100 ? -15.474 0.463 21.545 1.00 93.88 100 SER A CA 1
ATOM 824 C C . SER A 1 100 ? -15.916 -0.854 20.895 1.00 93.88 100 SER A C 1
ATOM 826 O O . SER A 1 100 ? -16.736 -1.573 21.467 1.00 93.88 100 SER A O 1
ATOM 828 N N . LEU A 1 101 ? -15.348 -1.200 19.735 1.00 94.62 101 LEU A N 1
ATOM 829 C CA . LEU A 1 101 ? -15.672 -2.423 19.000 1.00 94.62 101 LEU A CA 1
ATOM 830 C C . LEU A 1 101 ? -14.969 -3.645 19.596 1.00 94.62 101 LEU A C 1
ATOM 832 O O . LEU A 1 101 ? -15.571 -4.709 19.717 1.00 94.62 101 LEU A O 1
ATOM 836 N N . TYR A 1 102 ? -13.725 -3.489 20.048 1.00 92.88 102 TYR A N 1
ATOM 837 C CA . TYR A 1 102 ? -12.989 -4.562 20.710 1.00 92.88 102 TYR A CA 1
ATOM 838 C C . TYR A 1 102 ? -13.693 -5.016 21.997 1.00 92.88 102 TYR A C 1
ATOM 840 O O . TYR A 1 102 ? -13.865 -6.213 22.212 1.00 92.88 102 TYR A O 1
ATOM 848 N N . LYS A 1 103 ? -14.212 -4.079 22.805 1.00 91.06 103 LYS A N 1
ATOM 849 C CA . LYS A 1 103 ? -15.034 -4.395 23.991 1.00 91.06 103 LYS A CA 1
ATOM 850 C C . LYS A 1 103 ? -16.324 -5.152 23.671 1.00 91.06 103 LYS A C 1
ATOM 852 O O . LYS A 1 103 ? -16.825 -5.878 24.524 1.00 91.06 103 LYS A O 1
ATOM 857 N N . LYS A 1 104 ? -16.858 -4.995 22.458 1.00 94.06 104 LYS A N 1
ATOM 858 C CA . LYS A 1 104 ? -18.028 -5.737 21.961 1.00 94.06 104 LYS A CA 1
ATOM 859 C C . LYS A 1 104 ? -17.658 -7.108 21.375 1.00 94.06 104 LYS A C 1
ATOM 861 O O . LYS A 1 104 ? -18.524 -7.767 20.812 1.00 94.06 104 LYS A O 1
ATOM 866 N N . ASN A 1 105 ? -16.402 -7.545 21.511 1.00 92.31 105 ASN A N 1
ATOM 867 C CA . ASN A 1 105 ? -15.862 -8.770 20.912 1.00 92.31 105 ASN A CA 1
ATOM 868 C C . ASN A 1 105 ? -15.977 -8.807 19.376 1.00 92.31 105 ASN A C 1
ATOM 870 O O . ASN A 1 105 ? -16.086 -9.877 18.775 1.00 92.31 105 ASN A O 1
ATOM 874 N N . THR A 1 106 ? -15.940 -7.644 18.722 1.00 94.56 106 THR A N 1
ATOM 875 C CA . THR A 1 106 ? -15.944 -7.559 17.259 1.00 94.56 106 THR A CA 1
ATOM 876 C C . THR A 1 106 ? -14.640 -8.122 16.682 1.00 94.56 106 THR A C 1
ATOM 878 O O . THR A 1 106 ? -13.549 -7.847 17.184 1.00 94.56 106 THR A O 1
ATOM 881 N N . LEU A 1 107 ? -14.731 -8.893 15.593 1.00 94.06 107 LEU A N 1
ATOM 882 C CA . LEU A 1 107 ? -13.551 -9.436 14.912 1.00 94.06 107 LEU A CA 1
ATOM 883 C C . LEU A 1 107 ? -12.692 -8.320 14.300 1.00 94.06 107 LEU A C 1
ATOM 885 O O . LEU A 1 107 ? -13.214 -7.368 13.723 1.00 94.06 107 LEU A O 1
ATOM 889 N N . SER A 1 108 ? -11.366 -8.494 14.318 1.00 92.81 108 SER A N 1
ATOM 890 C CA . SER A 1 108 ? -10.403 -7.500 13.814 1.00 92.81 108 SER A CA 1
ATOM 891 C C . SER A 1 108 ? -10.655 -7.056 12.370 1.00 92.81 108 SER A C 1
ATOM 893 O O . SER A 1 108 ? -10.356 -5.917 12.029 1.00 92.81 108 SER A O 1
ATOM 895 N N . LYS A 1 109 ? -11.194 -7.946 11.522 1.00 94.75 109 LYS A N 1
ATOM 896 C CA . LYS A 1 109 ? -11.543 -7.627 10.131 1.00 94.75 109 LYS A CA 1
ATOM 897 C C . LYS A 1 109 ? -12.608 -6.524 10.060 1.00 94.75 109 LYS A C 1
ATOM 899 O O . LYS A 1 109 ? -12.403 -5.553 9.349 1.00 94.75 109 LYS A O 1
ATOM 904 N N . TYR A 1 110 ? -13.678 -6.640 10.846 1.00 96.56 110 TYR A N 1
ATOM 905 C CA . TYR A 1 110 ? -14.765 -5.654 10.869 1.00 96.56 110 TYR A CA 1
ATOM 906 C C . TYR A 1 110 ? -14.328 -4.330 11.501 1.00 96.56 110 TYR A C 1
ATOM 908 O O . TYR A 1 110 ? -14.687 -3.267 11.018 1.00 96.56 110 TYR A O 1
ATOM 916 N N . ILE A 1 111 ? -13.480 -4.376 12.536 1.00 95.81 111 ILE A N 1
ATOM 917 C CA . ILE A 1 111 ? -12.894 -3.154 13.117 1.00 95.81 111 ILE A CA 1
ATOM 918 C C . ILE A 1 111 ? -12.082 -2.389 12.065 1.00 95.81 111 ILE A C 1
ATOM 920 O O . ILE A 1 111 ? -12.096 -1.161 12.031 1.00 95.81 111 ILE A O 1
ATOM 924 N N . LEU A 1 112 ? -11.353 -3.115 11.217 1.00 96.44 112 LEU A N 1
ATOM 925 C CA . LEU A 1 112 ? -10.558 -2.517 10.156 1.00 96.44 112 LEU A CA 1
ATOM 926 C C . LEU A 1 112 ? -11.431 -1.906 9.047 1.00 96.44 112 LEU A C 1
ATOM 928 O O . LEU A 1 112 ? -11.093 -0.834 8.556 1.00 96.44 112 LEU A O 1
ATOM 932 N N . GLU A 1 113 ? -12.530 -2.561 8.672 1.00 96.19 113 GLU A N 1
ATOM 933 C CA . GLU A 1 113 ? -13.506 -2.029 7.708 1.00 96.19 113 GLU A CA 1
ATOM 934 C C . GLU A 1 113 ? -14.101 -0.700 8.208 1.00 96.19 113 GLU A C 1
ATOM 936 O O . GLU A 1 113 ? -13.964 0.320 7.534 1.00 96.19 113 GLU A O 1
ATOM 941 N N . GLU A 1 114 ? -14.595 -0.668 9.447 1.00 96.06 114 GLU A N 1
ATOM 942 C CA . GLU A 1 114 ? -15.109 0.545 10.108 1.00 96.06 114 GLU A CA 1
ATOM 943 C C . GLU A 1 114 ? -14.049 1.659 10.203 1.00 96.06 114 GLU A C 1
ATOM 945 O O . GLU A 1 114 ? -14.330 2.843 10.023 1.00 96.06 114 GLU A O 1
ATOM 950 N N . ALA A 1 115 ? -12.788 1.297 10.456 1.00 95.75 115 ALA A N 1
ATOM 951 C CA . ALA A 1 115 ? -11.687 2.255 10.506 1.00 95.75 115 ALA A CA 1
ATOM 952 C C . ALA A 1 115 ? -11.383 2.890 9.138 1.00 95.75 115 ALA A C 1
ATOM 954 O O . ALA A 1 115 ? -11.001 4.064 9.081 1.00 95.75 115 ALA A O 1
ATOM 955 N N . TYR A 1 116 ? -11.526 2.134 8.045 1.00 95.81 116 TYR A N 1
ATOM 956 C CA . TYR A 1 116 ? -11.377 2.676 6.694 1.00 95.81 116 TYR A CA 1
ATOM 957 C C . TYR A 1 116 ? -12.515 3.637 6.348 1.00 95.81 116 TYR A C 1
ATOM 959 O O . TYR A 1 116 ? -12.243 4.715 5.812 1.00 95.81 116 TYR A O 1
ATOM 967 N N . GLU A 1 117 ? -13.750 3.290 6.713 1.00 95.44 117 GLU A N 1
ATOM 968 C CA . GLU A 1 117 ? -14.925 4.146 6.520 1.00 95.44 117 GLU A CA 1
ATOM 969 C C . GLU A 1 117 ? -14.849 5.439 7.343 1.00 95.44 117 GLU A C 1
ATOM 971 O O . GLU A 1 117 ? -15.176 6.510 6.836 1.00 95.44 117 GLU A O 1
ATOM 976 N N . LEU A 1 118 ? -14.346 5.372 8.580 1.00 94.56 118 LEU A N 1
ATOM 977 C CA . LEU A 1 118 ? -14.214 6.539 9.456 1.00 94.56 118 LEU A CA 1
ATOM 978 C C . LEU A 1 118 ? -13.219 7.583 8.926 1.00 94.56 118 LEU A C 1
ATOM 980 O O . LEU A 1 118 ? -13.448 8.783 9.069 1.00 94.56 118 LEU A O 1
ATOM 984 N N . ILE A 1 119 ? -12.082 7.141 8.382 1.00 94.06 119 ILE A N 1
ATOM 985 C CA . ILE A 1 119 ? -11.037 8.058 7.908 1.00 94.06 119 ILE A CA 1
ATOM 986 C C . ILE A 1 119 ? -11.385 8.629 6.538 1.00 94.06 119 ILE A C 1
ATOM 988 O O . ILE A 1 119 ? -11.206 9.828 6.344 1.00 94.06 119 ILE A O 1
ATOM 992 N 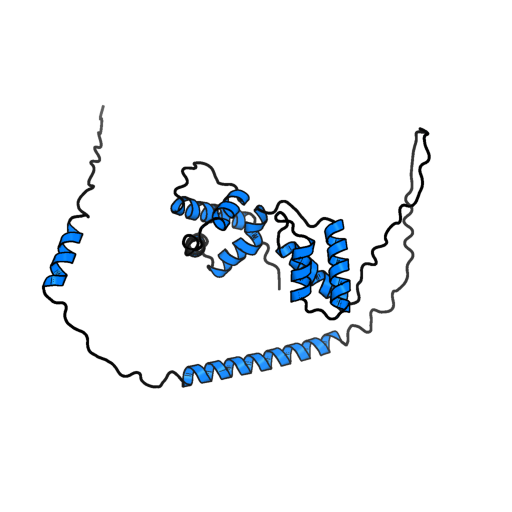N . ASN A 1 120 ? -11.845 7.777 5.612 1.00 90.00 120 ASN A N 1
ATOM 993 C CA . ASN A 1 120 ? -12.265 8.124 4.250 1.00 90.00 120 ASN A CA 1
ATOM 994 C C . ASN A 1 120 ? -11.408 9.209 3.550 1.00 90.00 120 ASN A C 1
ATOM 996 O O . ASN A 1 120 ? -11.925 10.072 2.843 1.00 90.00 120 ASN A O 1
ATOM 1000 N N . ASP A 1 121 ? -10.088 9.190 3.765 1.00 90.00 121 ASP A N 1
ATOM 1001 C CA . ASP A 1 121 ? -9.146 10.146 3.178 1.00 90.00 121 ASP A CA 1
ATOM 1002 C C . ASP A 1 121 ? -8.278 9.430 2.131 1.00 90.00 121 ASP A C 1
ATOM 1004 O O . ASP A 1 121 ? -7.450 8.585 2.497 1.00 90.00 121 ASP A O 1
ATOM 1008 N N . PRO A 1 122 ? -8.420 9.759 0.832 1.00 87.25 122 PRO A N 1
ATOM 1009 C CA . PRO A 1 122 ? -7.653 9.120 -0.235 1.00 87.25 122 PRO A CA 1
ATOM 1010 C C . PRO A 1 122 ? -6.157 9.467 -0.200 1.00 87.25 122 PRO A C 1
ATOM 1012 O O . PRO A 1 122 ? -5.362 8.776 -0.840 1.00 87.25 122 PRO A O 1
ATOM 1015 N N . ASN A 1 123 ? -5.756 10.509 0.537 1.00 90.50 123 ASN A N 1
ATOM 1016 C CA . ASN A 1 123 ? -4.362 10.940 0.654 1.00 90.50 123 ASN A CA 1
ATOM 1017 C C . ASN A 1 123 ? -3.607 10.210 1.767 1.00 90.50 123 ASN A C 1
ATOM 1019 O O . ASN A 1 123 ? -2.388 10.367 1.877 1.00 90.50 123 ASN A O 1
ATOM 1023 N N . ILE A 1 124 ? -4.296 9.403 2.581 1.00 91.00 124 ILE A N 1
ATOM 1024 C CA . ILE A 1 124 ? -3.682 8.598 3.636 1.00 91.00 124 ILE A CA 1
ATOM 1025 C C . ILE A 1 124 ? -3.432 7.188 3.122 1.00 91.00 124 ILE A C 1
ATOM 1027 O O . ILE A 1 124 ? -4.322 6.489 2.643 1.00 91.00 124 ILE A O 1
ATOM 1031 N N . PHE A 1 125 ? -2.192 6.729 3.273 1.00 91.31 125 PHE A N 1
ATOM 1032 C CA . PHE A 1 125 ? -1.823 5.390 2.840 1.00 91.31 125 PHE A CA 1
ATOM 1033 C C . PHE A 1 125 ? -2.585 4.314 3.644 1.00 91.31 125 PHE A C 1
ATOM 1035 O O . PHE A 1 125 ? -2.410 4.258 4.865 1.00 91.31 125 PHE A O 1
ATOM 1042 N N . PRO A 1 126 ? -3.341 3.392 3.012 1.00 91.31 126 PRO A N 1
ATOM 1043 C CA . PRO A 1 126 ? -4.202 2.442 3.728 1.00 91.31 126 PRO A CA 1
ATOM 1044 C C . PRO A 1 126 ? -3.491 1.568 4.768 1.00 91.31 126 PRO A C 1
ATOM 1046 O O . PRO A 1 126 ? -4.079 1.224 5.794 1.00 91.31 126 PRO A O 1
ATOM 1049 N N . ASN A 1 127 ? -2.207 1.241 4.561 1.00 91.56 127 ASN A N 1
ATOM 1050 C CA . ASN A 1 127 ? -1.456 0.455 5.545 1.00 91.56 127 ASN A CA 1
ATOM 1051 C C . ASN A 1 127 ? -1.141 1.237 6.828 1.00 91.56 127 ASN A C 1
ATOM 1053 O O . ASN A 1 127 ? -0.787 0.631 7.837 1.00 91.56 127 ASN A O 1
ATOM 1057 N N . LYS A 1 128 ? -1.220 2.574 6.816 1.00 91.94 128 LYS A N 1
ATOM 1058 C CA . LYS A 1 128 ? -1.103 3.379 8.041 1.00 91.94 128 LYS A CA 1
ATOM 1059 C C . LYS A 1 128 ? -2.313 3.154 8.940 1.00 91.94 128 LYS A C 1
ATOM 1061 O O . LYS A 1 128 ? -2.121 2.958 10.135 1.00 91.94 128 LYS A O 1
ATOM 1066 N N . ILE A 1 129 ? -3.511 3.114 8.354 1.00 94.38 129 ILE A N 1
ATOM 1067 C CA . ILE A 1 129 ? -4.760 2.826 9.068 1.00 94.38 129 ILE A CA 1
ATOM 1068 C C . ILE A 1 129 ? -4.704 1.404 9.626 1.00 94.38 129 ILE A C 1
ATOM 1070 O O . ILE A 1 129 ? -4.793 1.231 10.838 1.00 94.38 129 ILE A O 1
ATOM 1074 N N . SER A 1 130 ? -4.437 0.395 8.786 1.00 94.69 130 SER A N 1
ATOM 1075 C CA . SER A 1 130 ? -4.397 -0.997 9.257 1.00 94.69 130 SER A CA 1
ATOM 1076 C C . SER A 1 130 ? -3.318 -1.241 10.305 1.00 94.69 130 SER A C 1
ATOM 1078 O O . SER A 1 130 ? -3.595 -1.842 11.341 1.00 94.69 130 SER A O 1
ATOM 1080 N N . SER A 1 131 ? -2.102 -0.725 10.099 1.00 93.56 131 SER A N 1
ATOM 1081 C CA . SER A 1 131 ? -1.030 -0.850 11.089 1.00 93.56 131 SER A CA 1
ATOM 1082 C C . SER A 1 131 ? -1.400 -0.195 12.417 1.00 93.56 131 SER A C 1
ATOM 1084 O O . SER A 1 131 ? -1.041 -0.738 13.459 1.00 93.56 131 SER A O 1
ATOM 1086 N N . PHE A 1 132 ? -2.073 0.958 12.399 1.00 95.50 132 PHE A N 1
ATOM 1087 C CA . PHE A 1 132 ? -2.511 1.623 13.623 1.00 95.50 132 PHE A CA 1
ATOM 1088 C C . PHE A 1 132 ? -3.599 0.807 14.328 1.00 95.50 132 PHE A C 1
ATOM 1090 O O . PHE A 1 132 ? -3.462 0.516 15.511 1.00 95.50 132 PHE A O 1
ATOM 1097 N N . VAL A 1 133 ? -4.619 0.353 13.593 1.00 96.06 133 VAL A N 1
ATOM 1098 C CA . VAL A 1 133 ? -5.712 -0.480 14.121 1.00 96.06 133 VAL A CA 1
ATOM 1099 C C . VAL A 1 133 ? -5.180 -1.752 14.778 1.00 96.06 133 VAL A C 1
ATOM 1101 O O . VAL A 1 133 ? -5.537 -2.039 15.918 1.00 96.06 133 VAL A O 1
ATOM 1104 N N . TYR A 1 134 ? -4.290 -2.495 14.114 1.00 95.62 134 TYR A N 1
ATOM 1105 C CA . TYR A 1 134 ? -3.732 -3.722 14.688 1.00 95.62 134 TYR A CA 1
ATOM 1106 C C . TYR A 1 134 ? -2.914 -3.461 15.956 1.00 95.62 134 TYR A C 1
ATOM 1108 O O . TYR A 1 134 ? -3.058 -4.206 16.923 1.00 95.62 134 TYR A O 1
ATOM 1116 N N . GLN A 1 135 ? -2.120 -2.386 15.989 1.00 93.94 135 GLN A N 1
ATOM 1117 C CA . GLN A 1 135 ? -1.394 -1.990 17.200 1.00 93.94 135 GLN A CA 1
ATOM 1118 C C . GLN A 1 135 ? -2.351 -1.601 18.332 1.00 93.94 135 GLN A C 1
ATOM 1120 O O . GLN A 1 135 ? -2.119 -1.967 19.480 1.00 93.94 135 GLN A O 1
ATOM 1125 N N . SER A 1 136 ? -3.440 -0.892 18.029 1.00 93.19 136 SER A N 1
ATOM 1126 C CA . SER A 1 136 ? -4.454 -0.520 19.021 1.00 93.19 136 SER A CA 1
ATOM 1127 C C . SER A 1 136 ? -5.198 -1.742 19.571 1.00 93.19 136 SER A C 1
ATOM 1129 O O . SER A 1 136 ? -5.429 -1.821 20.775 1.00 93.19 136 SER A O 1
ATOM 1131 N N . ILE A 1 137 ? -5.511 -2.734 18.728 1.00 93.69 137 ILE A N 1
ATOM 1132 C CA . ILE A 1 137 ? -6.088 -4.018 19.166 1.00 93.69 137 ILE A CA 1
ATOM 1133 C C . ILE A 1 137 ? -5.108 -4.766 20.078 1.00 93.69 137 ILE A C 1
ATOM 1135 O O . ILE A 1 137 ? -5.510 -5.309 21.104 1.00 93.69 137 ILE A O 1
ATOM 1139 N N . GLU A 1 138 ? -3.823 -4.805 19.723 1.00 92.88 138 GLU A N 1
ATOM 1140 C CA . GLU A 1 138 ? -2.784 -5.443 20.538 1.00 92.88 138 GLU A CA 1
ATOM 1141 C C . GLU A 1 138 ? -2.620 -4.755 21.902 1.00 92.88 138 GLU A C 1
ATOM 1143 O O . GLU A 1 138 ? -2.549 -5.427 22.930 1.00 92.88 138 GLU A O 1
ATOM 1148 N N . ARG A 1 139 ? -2.660 -3.418 21.947 1.00 90.44 139 ARG A N 1
ATOM 1149 C CA . ARG A 1 139 ? -2.676 -2.664 23.211 1.00 90.44 139 ARG A CA 1
ATOM 1150 C C . ARG A 1 139 ? -3.911 -2.981 24.054 1.00 90.44 139 ARG A C 1
ATOM 1152 O O . ARG A 1 139 ? -3.768 -3.256 25.244 1.00 90.44 139 ARG A O 1
ATOM 1159 N N . ALA A 1 140 ? -5.091 -3.024 23.432 1.00 87.75 140 ALA A N 1
ATOM 1160 C CA . ALA A 1 140 ? -6.341 -3.362 24.109 1.00 87.75 140 ALA A CA 1
ATOM 1161 C C . ALA A 1 140 ? -6.334 -4.790 24.684 1.00 87.75 140 ALA A C 1
ATOM 1163 O O . ALA A 1 140 ? -6.843 -5.006 25.782 1.00 87.75 140 ALA A O 1
ATOM 1164 N N . LYS A 1 141 ? -5.713 -5.752 23.984 1.00 87.62 141 LYS A N 1
ATOM 1165 C CA . LYS A 1 141 ? -5.478 -7.119 24.488 1.00 87.62 141 LYS A CA 1
ATOM 1166 C C . LYS A 1 141 ? -4.614 -7.134 25.744 1.00 87.62 141 LYS A C 1
ATOM 1168 O O . LYS A 1 141 ? -4.912 -7.867 26.678 1.00 87.62 141 LYS A O 1
ATOM 1173 N N . ASN A 1 142 ? -3.579 -6.303 25.765 1.00 88.19 142 ASN A N 1
ATOM 1174 C CA . ASN A 1 142 ? -2.621 -6.220 26.863 1.00 88.19 142 ASN A CA 1
ATOM 1175 C C . ASN A 1 142 ? -3.091 -5.301 28.010 1.00 88.19 142 ASN A C 1
ATOM 1177 O O . ASN A 1 142 ? -2.316 -5.020 28.918 1.00 88.19 142 ASN A O 1
ATOM 1181 N N . GLY A 1 143 ? -4.330 -4.795 27.967 1.00 79.88 143 GLY A N 1
ATOM 1182 C CA . GLY A 1 143 ? -4.888 -3.912 28.998 1.00 79.88 143 GLY A CA 1
ATOM 1183 C C . GLY A 1 143 ? -4.316 -2.489 29.011 1.00 79.88 143 GLY A C 1
ATOM 1184 O O . GLY A 1 143 ? -4.644 -1.711 29.905 1.00 79.88 143 GLY A O 1
ATOM 1185 N N . PHE A 1 144 ? -3.491 -2.118 28.026 1.00 74.31 144 PHE A N 1
ATOM 1186 C CA . PHE A 1 144 ? -2.969 -0.761 27.895 1.00 74.31 144 PHE A CA 1
ATOM 1187 C C . PHE A 1 144 ? -3.980 0.106 27.149 1.00 74.31 144 PHE A C 1
ATOM 1189 O O . PHE A 1 144 ? -4.141 -0.006 25.933 1.00 74.31 144 PHE A O 1
ATOM 1196 N N . PHE A 1 145 ? -4.638 1.003 27.877 1.00 66.88 145 PHE A N 1
ATOM 1197 C CA . PHE A 1 145 ? -5.514 2.015 27.298 1.00 66.88 145 PHE A CA 1
ATOM 1198 C C . PHE A 1 145 ? -4.909 3.394 27.530 1.00 66.88 145 PHE A C 1
ATOM 1200 O O . PHE A 1 145 ? -4.599 3.758 28.665 1.00 66.88 145 PHE A O 1
ATOM 1207 N N . TYR A 1 146 ? -4.772 4.186 26.467 1.00 61.06 146 TYR A N 1
ATOM 1208 C CA . TYR A 1 146 ? -4.573 5.617 26.638 1.00 61.06 146 TYR A CA 1
ATOM 1209 C C . TYR A 1 146 ? -5.904 6.199 27.100 1.00 61.06 146 TYR A C 1
ATOM 1211 O O . TYR A 1 146 ? -6.844 6.346 26.318 1.00 61.06 146 TYR A O 1
ATOM 1219 N N . THR A 1 147 ? -6.014 6.506 28.389 1.00 55.47 147 THR A N 1
ATOM 1220 C CA . THR A 1 147 ? -7.067 7.398 28.862 1.00 55.47 147 THR A CA 1
ATOM 1221 C C . THR A 1 147 ? -6.781 8.744 28.217 1.00 55.47 147 THR A C 1
ATOM 1223 O O . THR A 1 147 ? -5.866 9.454 28.635 1.00 55.47 147 THR A O 1
ATOM 1226 N N . VAL A 1 148 ? -7.505 9.067 27.145 1.00 54.62 148 VAL A N 1
ATOM 1227 C CA . VAL A 1 148 ? -7.468 10.397 26.540 1.00 54.62 148 VAL A CA 1
ATOM 1228 C C . VAL A 1 148 ? -7.945 11.349 27.627 1.00 54.62 148 VAL A C 1
ATOM 1230 O O . VAL A 1 148 ? -9.142 11.456 27.891 1.00 54.62 148 VAL A O 1
ATOM 1233 N N . LYS A 1 149 ? -7.003 11.987 28.328 1.00 52.53 149 LYS A N 1
ATOM 1234 C CA . LYS A 1 149 ? -7.309 13.130 29.178 1.00 52.53 149 LYS A CA 1
ATOM 1235 C C . LYS A 1 149 ? -7.795 14.208 28.222 1.00 52.53 149 LYS A C 1
ATOM 1237 O O . LYS A 1 149 ? -6.994 14.880 27.584 1.00 52.53 149 LYS A O 1
ATOM 1242 N N . GLN A 1 150 ? -9.110 14.306 28.062 1.00 47.81 150 GLN A N 1
ATOM 1243 C CA . GLN A 1 150 ? -9.714 15.492 27.487 1.00 47.81 150 GLN A CA 1
ATOM 1244 C C . GLN A 1 150 ? -9.382 16.628 28.451 1.00 47.81 150 GLN A C 1
ATOM 1246 O O . GLN A 1 150 ? -9.998 16.755 29.508 1.00 47.81 150 GLN A O 1
ATOM 1251 N N . GLU A 1 151 ? -8.352 17.406 28.131 1.00 44.31 151 GLU A N 1
ATOM 1252 C CA . GLU A 1 151 ? -8.189 18.721 28.728 1.00 44.31 151 GLU A CA 1
ATOM 1253 C C . GLU A 1 151 ? -9.388 19.546 28.275 1.00 44.31 151 GLU A C 1
ATOM 1255 O O . GLU A 1 151 ? -9.451 20.059 27.159 1.00 44.31 151 GLU A O 1
ATOM 1260 N N . VAL A 1 152 ? 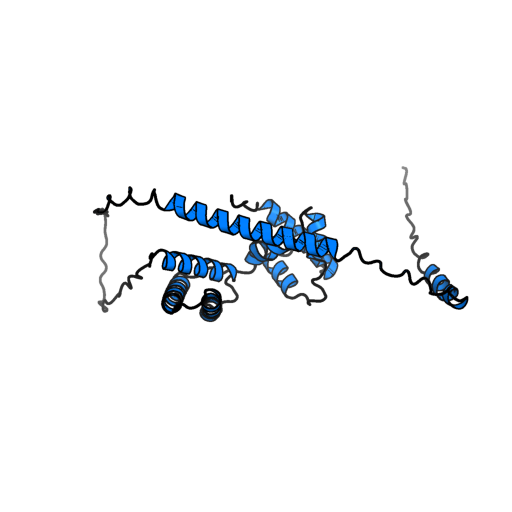-10.397 19.599 29.139 1.00 38.41 152 VAL A N 1
ATOM 1261 C CA . VAL A 1 152 ? -11.494 20.544 29.019 1.00 38.41 152 VAL A CA 1
ATOM 1262 C C . VAL A 1 152 ? -10.878 21.919 29.256 1.00 38.41 152 VAL A C 1
ATOM 1264 O O . VAL A 1 152 ? -10.722 22.359 30.394 1.00 38.41 152 VAL A O 1
ATOM 1267 N N . THR A 1 153 ? -10.489 22.605 28.185 1.00 42.38 153 THR A N 1
ATOM 1268 C CA . THR A 1 153 ? -10.183 24.037 28.214 1.00 42.38 153 THR A CA 1
ATOM 1269 C C . THR A 1 153 ? -11.486 24.815 28.365 1.00 42.38 153 THR A C 1
ATOM 1271 O O . THR A 1 153 ? -11.963 25.497 27.465 1.00 42.38 153 THR A O 1
ATOM 1274 N N . SER A 1 154 ? -12.094 24.711 29.543 1.00 41.78 154 SER A N 1
ATOM 1275 C CA . SER A 1 154 ? -13.158 25.605 29.978 1.00 41.78 154 SER A CA 1
ATOM 1276 C C . SER A 1 154 ? -12.542 26.745 30.776 1.00 41.78 154 SER A C 1
ATOM 1278 O O . SER A 1 154 ? -12.550 26.706 32.005 1.00 41.78 154 SER A O 1
ATOM 1280 N N . HIS A 1 155 ? -12.044 27.780 30.095 1.00 38.19 155 HIS A N 1
ATOM 1281 C CA . HIS A 1 155 ? -11.951 29.103 30.708 1.00 38.19 155 HIS A CA 1
ATOM 1282 C C . HIS A 1 155 ? -12.569 30.187 29.815 1.00 38.19 155 HIS A C 1
ATOM 1284 O O . HIS A 1 155 ? -12.281 30.239 28.619 1.00 38.19 155 HIS A O 1
ATOM 1290 N N . PRO A 1 156 ? -13.458 31.024 30.386 1.00 47.41 156 PRO A N 1
ATOM 1291 C CA . PRO A 1 156 ? -14.158 32.072 29.669 1.00 47.41 156 PRO A CA 1
ATOM 1292 C C . PRO A 1 156 ? -13.249 33.279 29.419 1.00 47.41 156 PRO A C 1
ATOM 1294 O O . PRO A 1 156 ? -12.354 33.588 30.203 1.00 47.41 156 PRO A O 1
ATOM 1297 N N . ASN A 1 157 ? -13.557 33.969 28.324 1.00 36.66 157 ASN A N 1
ATOM 1298 C CA . ASN A 1 157 ? -13.077 35.290 27.930 1.00 36.66 157 ASN A CA 1
ATOM 1299 C C . ASN A 1 157 ? -12.791 36.227 29.119 1.00 36.66 157 ASN A C 1
ATOM 1301 O O . ASN A 1 157 ? -13.708 36.574 29.867 1.00 36.66 157 ASN A O 1
ATOM 1305 N N . LYS A 1 158 ? -11.554 36.726 29.213 1.00 37.22 158 LYS A N 1
ATOM 1306 C CA . LYS A 1 158 ? -11.261 38.044 29.784 1.00 37.22 158 LYS A CA 1
ATOM 1307 C C . LYS A 1 158 ? -10.211 38.754 28.940 1.00 37.22 158 LYS A C 1
ATOM 1309 O O . LYS A 1 158 ? -9.170 38.202 28.602 1.00 37.22 158 LYS A O 1
ATOM 1314 N N . GLU A 1 159 ? -10.567 39.980 28.599 1.00 36.91 159 GLU A N 1
ATOM 1315 C CA . GLU A 1 159 ? -9.819 40.949 27.818 1.00 36.91 159 GLU A CA 1
ATOM 1316 C C . GLU A 1 159 ? -8.516 41.393 28.506 1.00 36.91 159 GLU A C 1
ATOM 1318 O O . GLU A 1 159 ? -8.431 41.438 29.730 1.00 36.91 159 GLU A O 1
ATOM 1323 N N . ASN A 1 160 ? -7.551 41.781 27.664 1.00 37.09 160 ASN A N 1
ATOM 1324 C CA . ASN A 1 160 ? -6.482 42.770 27.854 1.00 37.09 160 ASN A CA 1
ATOM 1325 C C . ASN A 1 160 ? -5.714 42.831 29.190 1.00 37.09 160 ASN A C 1
ATOM 1327 O O . ASN A 1 160 ? -6.203 43.337 30.194 1.00 37.09 160 ASN A O 1
ATOM 1331 N N . THR A 1 161 ? -4.400 42.585 29.123 1.00 32.62 161 THR A N 1
ATOM 1332 C CA . THR A 1 161 ? -3.386 43.656 29.277 1.00 32.62 161 THR A CA 1
ATOM 1333 C C . THR A 1 161 ? -1.970 43.161 28.956 1.00 32.62 161 THR A C 1
ATOM 1335 O O . THR A 1 161 ? -1.557 42.071 29.339 1.00 32.62 161 THR A O 1
ATOM 1338 N N . ASN A 1 162 ? -1.218 44.004 28.243 1.00 40.91 162 ASN A N 1
ATOM 1339 C CA . ASN A 1 162 ? 0.224 43.892 28.027 1.00 40.91 162 ASN A CA 1
ATOM 1340 C C . ASN A 1 162 ? 0.980 43.958 29.359 1.00 40.91 162 ASN A C 1
ATOM 1342 O O . ASN A 1 162 ? 0.786 44.926 30.091 1.00 40.91 162 ASN A O 1
ATOM 1346 N N . THR A 1 163 ? 1.930 43.054 29.619 1.00 31.91 163 THR A N 1
ATOM 1347 C CA . THR A 1 163 ? 3.144 43.361 30.402 1.00 31.91 163 THR A CA 1
ATOM 1348 C C . THR A 1 163 ? 4.283 42.407 30.023 1.00 31.91 163 THR A C 1
ATOM 1350 O O . THR A 1 163 ? 4.108 41.199 29.902 1.00 31.91 163 THR A O 1
ATOM 1353 N N . TYR A 1 164 ? 5.450 43.008 29.807 1.00 31.62 164 TYR A N 1
ATOM 1354 C CA . TYR A 1 164 ? 6.752 42.412 29.524 1.00 31.62 164 TYR A CA 1
ATOM 1355 C C . TYR A 1 164 ? 7.326 41.620 30.722 1.00 31.62 164 TYR A C 1
ATOM 1357 O O . TYR A 1 164 ? 7.103 41.983 31.872 1.00 31.62 164 TYR A O 1
ATOM 1365 N N . ASN A 1 165 ? 8.252 40.712 30.391 1.00 32.28 165 ASN A N 1
ATOM 1366 C CA . ASN A 1 165 ? 9.481 40.345 31.122 1.00 32.28 165 ASN A CA 1
ATOM 1367 C C . ASN A 1 165 ? 9.543 39.081 32.025 1.00 32.28 165 ASN A C 1
ATOM 1369 O O . ASN A 1 165 ? 9.065 39.055 33.150 1.00 32.28 165 ASN A O 1
ATOM 1373 N N . ASN A 1 166 ? 10.359 38.139 31.526 1.00 31.72 166 ASN A N 1
ATOM 1374 C CA . ASN A 1 166 ? 11.528 37.481 32.139 1.00 31.72 166 ASN A CA 1
ATOM 1375 C C . ASN A 1 166 ? 11.428 36.322 33.166 1.00 31.72 166 ASN A C 1
ATOM 1377 O O . ASN A 1 166 ? 10.990 36.482 34.296 1.00 31.72 166 ASN A O 1
ATOM 1381 N N . ASN A 1 167 ? 12.115 35.240 32.765 1.00 32.50 167 ASN A N 1
ATOM 1382 C CA . ASN A 1 167 ? 12.950 34.287 33.514 1.00 32.50 167 ASN A CA 1
ATOM 1383 C C . ASN A 1 167 ? 12.370 33.204 34.459 1.00 32.50 167 ASN A C 1
ATOM 1385 O O . ASN A 1 167 ? 11.954 33.461 35.580 1.00 32.50 167 ASN A O 1
ATOM 1389 N N . ASN A 1 168 ? 12.683 31.969 34.029 1.00 37.41 168 ASN A N 1
ATOM 1390 C CA . ASN A 1 168 ? 13.211 30.808 34.765 1.00 37.41 168 ASN A CA 1
ATOM 1391 C C . ASN A 1 168 ? 12.294 29.831 35.528 1.00 37.41 168 ASN A C 1
ATOM 1393 O O . ASN A 1 168 ? 11.418 30.191 36.301 1.00 37.41 168 ASN A O 1
ATOM 1397 N N . ASN A 1 169 ? 12.714 28.563 35.388 1.00 31.80 169 ASN A N 1
ATOM 1398 C CA . ASN A 1 169 ? 12.467 27.370 36.206 1.00 31.80 169 ASN A CA 1
ATOM 1399 C C . ASN A 1 169 ? 11.176 26.573 35.971 1.00 31.80 169 ASN A C 1
ATOM 1401 O O . ASN A 1 169 ? 10.212 26.658 36.726 1.00 31.80 169 ASN A O 1
ATOM 1405 N N . ILE A 1 170 ? 11.246 25.636 35.017 1.00 36.19 170 ILE A N 1
ATOM 1406 C CA . ILE A 1 170 ? 10.425 24.419 35.053 1.00 36.19 170 ILE A CA 1
ATOM 1407 C C . ILE A 1 170 ? 11.138 23.404 35.954 1.00 36.19 170 ILE A C 1
ATOM 1409 O O . ILE A 1 170 ? 12.084 22.728 35.551 1.00 36.19 170 ILE A O 1
ATOM 1413 N N . VAL A 1 171 ? 10.671 23.319 37.199 1.00 36.00 171 VAL A N 1
ATOM 1414 C CA . VAL A 1 171 ? 10.946 22.205 38.109 1.00 36.00 171 VAL A CA 1
ATOM 1415 C C . VAL A 1 171 ? 10.053 21.039 37.689 1.00 36.00 171 VAL A C 1
ATOM 1417 O O . VAL A 1 171 ? 8.840 21.068 37.882 1.00 36.00 171 VAL A O 1
ATOM 1420 N N . VAL A 1 172 ? 10.659 20.004 37.109 1.00 38.12 172 VAL A N 1
ATOM 1421 C CA . VAL A 1 172 ? 10.012 18.710 36.874 1.00 38.12 172 VAL A CA 1
ATOM 1422 C C . VAL A 1 172 ? 9.931 17.978 38.214 1.00 38.12 172 VAL A C 1
ATOM 1424 O O . VAL A 1 172 ? 10.935 17.466 38.707 1.00 38.12 172 VAL A O 1
ATOM 1427 N N . LYS A 1 173 ? 8.739 17.922 38.814 1.00 33.62 173 LYS A N 1
ATOM 1428 C CA . LYS A 1 173 ? 8.439 16.964 39.884 1.00 33.62 173 LYS A CA 1
ATOM 1429 C C . LYS A 1 173 ? 8.013 15.639 39.255 1.00 33.62 173 LYS A C 1
ATOM 1431 O O . LYS A 1 173 ? 6.883 15.501 38.801 1.00 33.62 173 LYS A O 1
ATOM 1436 N N . ASN A 1 174 ? 8.940 14.684 39.239 1.00 41.72 174 ASN A N 1
ATOM 1437 C CA . ASN A 1 174 ? 8.650 13.262 39.096 1.00 41.72 174 ASN A CA 1
ATOM 1438 C C . ASN A 1 174 ? 8.653 12.632 40.496 1.00 41.72 174 ASN A C 1
ATOM 1440 O O . ASN A 1 174 ? 9.711 12.430 41.084 1.00 41.72 174 ASN A O 1
ATOM 1444 N N . GLU A 1 175 ? 7.471 12.300 41.000 1.00 38.19 175 GLU A N 1
ATOM 1445 C CA . GLU A 1 175 ? 7.232 11.316 42.062 1.00 38.19 175 GLU A CA 1
ATOM 1446 C C . GLU A 1 175 ? 6.298 10.289 41.385 1.00 38.19 175 GLU A C 1
ATOM 1448 O O . GLU A 1 175 ? 5.260 10.675 40.863 1.00 38.19 175 GLU A O 1
ATOM 1453 N N . GLY A 1 176 ? 6.599 9.010 41.156 1.00 31.03 176 GLY A N 1
ATOM 1454 C CA . GLY A 1 176 ? 7.447 8.067 41.868 1.00 31.03 176 GLY A CA 1
ATOM 1455 C C . GLY A 1 176 ? 6.538 7.092 42.619 1.00 31.03 176 GLY A C 1
ATOM 1456 O O . GLY A 1 176 ? 6.126 7.445 43.710 1.00 31.03 176 GLY A O 1
ATOM 1457 N N . GLN A 1 177 ? 6.213 5.921 42.035 1.00 32.84 177 GLN A N 1
ATOM 1458 C CA . GLN A 1 177 ? 5.868 4.648 42.719 1.00 32.84 177 GLN A CA 1
ATOM 1459 C C . GLN A 1 177 ? 5.324 3.589 41.733 1.00 32.84 177 GLN A C 1
ATOM 1461 O O . GLN A 1 177 ? 4.188 3.687 41.287 1.00 32.84 177 GLN A O 1
ATOM 1466 N N . ASN A 1 178 ? 6.135 2.579 41.386 1.00 34.41 178 ASN A N 1
ATOM 1467 C CA . ASN A 1 178 ? 5.867 1.156 41.682 1.00 34.41 178 ASN A CA 1
ATOM 1468 C C . ASN A 1 178 ? 6.976 0.269 41.080 1.00 34.41 178 ASN A C 1
ATOM 1470 O O . ASN A 1 178 ? 6.888 -0.225 39.959 1.00 34.41 178 ASN A O 1
ATOM 1474 N N . GLN A 1 179 ? 8.057 0.086 41.838 1.00 38.19 179 GLN A N 1
ATOM 1475 C CA . GLN A 1 179 ? 9.036 -0.979 41.624 1.00 38.19 179 GLN A CA 1
ATOM 1476 C C . GLN A 1 179 ? 8.684 -2.115 42.587 1.00 38.19 179 GLN A C 1
ATOM 1478 O O . GLN A 1 179 ? 9.178 -2.104 43.704 1.00 38.19 179 GLN A O 1
ATOM 1483 N N . ASN A 1 180 ? 7.782 -3.026 42.201 1.00 39.47 180 ASN A N 1
ATOM 1484 C CA . ASN A 1 180 ? 7.588 -4.323 42.879 1.00 39.47 180 ASN A CA 1
ATOM 1485 C C . ASN A 1 180 ? 6.733 -5.324 42.065 1.00 39.47 180 ASN A C 1
ATOM 1487 O O . ASN A 1 180 ? 5.940 -6.070 42.621 1.00 39.47 180 ASN A O 1
ATOM 1491 N N . GLU A 1 181 ? 6.911 -5.384 40.739 1.00 40.94 181 GLU A N 1
ATOM 1492 C CA . GLU A 1 181 ? 6.284 -6.428 39.891 1.00 40.94 181 GLU A CA 1
ATOM 1493 C C . GLU A 1 181 ? 7.262 -7.102 38.907 1.00 40.94 181 GLU A C 1
ATOM 1495 O O . GLU A 1 181 ? 6.882 -7.892 38.043 1.00 40.94 181 GLU A O 1
ATOM 1500 N N . ILE A 1 182 ? 8.566 -6.859 39.066 1.00 44.81 182 ILE A N 1
ATOM 1501 C CA . ILE A 1 182 ? 9.625 -7.508 38.281 1.00 44.81 182 ILE A CA 1
ATOM 1502 C C . ILE A 1 182 ? 10.141 -8.717 39.067 1.00 44.81 182 ILE A C 1
ATOM 1504 O O . ILE A 1 182 ? 11.265 -8.708 39.553 1.00 44.81 182 ILE A O 1
ATOM 1508 N N . GLN A 1 183 ? 9.313 -9.750 39.233 1.00 37.75 183 GLN A N 1
ATOM 1509 C CA . GLN A 1 183 ? 9.808 -11.102 39.556 1.00 37.75 183 GLN A CA 1
ATOM 1510 C C . GLN A 1 183 ? 8.812 -12.233 39.247 1.00 37.75 183 GLN A C 1
ATOM 1512 O O . GLN A 1 183 ? 9.253 -13.363 39.061 1.00 37.75 183 GLN A O 1
ATOM 1517 N N . ASN A 1 184 ? 7.520 -11.945 39.037 1.00 36.97 184 ASN A N 1
ATOM 1518 C CA . ASN A 1 184 ? 6.535 -12.980 38.680 1.00 36.97 184 ASN A CA 1
ATOM 1519 C C . ASN A 1 184 ? 6.394 -13.249 37.165 1.00 36.97 184 ASN A C 1
ATOM 1521 O O . ASN A 1 184 ? 5.911 -14.308 36.779 1.00 36.97 184 ASN A O 1
ATOM 1525 N N . ASN A 1 185 ? 6.917 -12.383 36.288 1.00 42.91 185 ASN A N 1
ATOM 1526 C CA . ASN A 1 185 ? 6.774 -12.528 34.825 1.00 42.91 185 ASN A CA 1
ATOM 1527 C C . ASN A 1 185 ? 7.837 -13.404 34.133 1.00 42.91 185 ASN A C 1
ATOM 1529 O O . ASN A 1 185 ? 7.852 -13.500 32.906 1.00 42.91 185 ASN A O 1
ATOM 1533 N N . LYS A 1 186 ? 8.743 -14.058 34.876 1.00 38.50 186 LYS A N 1
ATOM 1534 C CA . LYS A 1 186 ? 9.766 -14.931 34.265 1.00 38.50 186 LYS A CA 1
ATOM 1535 C C . LYS A 1 186 ? 9.319 -16.392 34.111 1.00 38.50 186 LYS A C 1
ATOM 1537 O O . LYS A 1 186 ? 9.956 -17.126 33.367 1.00 38.50 186 LYS A O 1
ATOM 1542 N N . ILE A 1 187 ? 8.224 -16.810 34.754 1.00 42.41 187 ILE A N 1
ATOM 1543 C CA . ILE A 1 187 ? 7.781 -18.218 34.742 1.00 42.41 187 ILE A CA 1
ATOM 1544 C C . ILE A 1 187 ? 6.687 -18.481 33.681 1.00 42.41 187 ILE A C 1
ATOM 1546 O O . ILE A 1 187 ? 6.619 -19.584 33.145 1.00 42.41 187 ILE A O 1
ATOM 1550 N N . GLU A 1 188 ? 5.905 -17.477 33.263 1.00 40.25 188 GLU A N 1
ATOM 1551 C CA . GLU A 1 188 ? 4.869 -17.651 32.218 1.00 40.25 188 GLU A CA 1
ATOM 1552 C C . GLU A 1 188 ? 5.379 -17.553 30.768 1.00 40.25 188 GLU A C 1
ATOM 1554 O O . GLU A 1 188 ? 4.738 -18.053 29.841 1.00 40.25 188 GLU A O 1
ATOM 1559 N N . CYS A 1 189 ? 6.563 -16.975 30.543 1.00 39.34 189 CYS A N 1
ATOM 1560 C CA . CYS A 1 189 ? 7.136 -16.849 29.196 1.00 39.34 189 CYS A CA 1
ATOM 1561 C C . CYS A 1 189 ? 7.684 -18.175 28.630 1.00 39.34 189 CYS A C 1
ATOM 1563 O O . CYS A 1 189 ? 7.835 -18.310 27.415 1.00 39.34 189 CYS A O 1
ATOM 1565 N N . GLU A 1 190 ? 7.964 -19.175 29.473 1.00 37.94 190 GLU A N 1
ATOM 1566 C CA . GLU A 1 190 ? 8.451 -20.487 29.017 1.00 37.94 190 GLU A CA 1
ATOM 1567 C C . GLU A 1 190 ? 7.322 -21.496 28.755 1.00 37.94 190 GLU A C 1
ATOM 1569 O O . GLU A 1 190 ? 7.489 -22.413 27.946 1.00 37.94 190 GLU A O 1
ATOM 1574 N N . SER A 1 191 ? 6.150 -21.323 29.372 1.00 41.59 191 SER A N 1
ATOM 1575 C CA . SER A 1 191 ? 4.984 -22.194 29.167 1.00 41.59 191 SER A CA 1
ATOM 1576 C C . SER A 1 191 ? 4.211 -21.852 27.887 1.00 41.59 191 SER A C 1
ATOM 1578 O O . SER A 1 191 ? 3.794 -22.765 27.172 1.00 41.59 191 SER A O 1
ATOM 1580 N N . GLN A 1 192 ? 4.108 -20.571 27.511 1.00 45.50 192 GLN A N 1
ATOM 1581 C CA . GLN A 1 192 ? 3.454 -20.170 26.252 1.00 45.50 192 GLN A CA 1
ATOM 1582 C C . GLN A 1 192 ? 4.284 -20.515 25.003 1.00 45.50 192 GLN A C 1
ATOM 1584 O O . GLN A 1 192 ? 3.729 -20.842 23.951 1.00 45.50 192 GLN A O 1
ATOM 1589 N N . ASN A 1 193 ? 5.615 -20.527 25.120 1.00 44.94 193 ASN A N 1
ATOM 1590 C CA . ASN A 1 193 ? 6.499 -20.866 24.002 1.00 44.94 193 ASN A CA 1
ATOM 1591 C C . ASN A 1 193 ? 6.461 -22.377 23.674 1.00 44.94 193 ASN A C 1
ATOM 1593 O O . ASN A 1 193 ? 6.521 -22.778 22.510 1.00 44.94 193 ASN A O 1
ATOM 1597 N N . LYS A 1 194 ? 6.257 -23.236 24.685 1.00 47.81 194 LYS A N 1
ATOM 1598 C CA . LYS A 1 194 ? 6.098 -24.690 24.489 1.00 47.81 194 LYS A CA 1
ATOM 1599 C C . LYS A 1 194 ? 4.772 -25.061 23.816 1.00 47.81 194 LYS A C 1
ATOM 1601 O O . LYS A 1 194 ? 4.757 -25.977 22.998 1.00 47.81 194 LYS A O 1
ATOM 1606 N N . PHE A 1 195 ? 3.690 -24.330 24.095 1.00 48.50 195 PHE A N 1
ATOM 1607 C CA . PHE A 1 195 ? 2.377 -24.597 23.494 1.00 48.50 195 PHE A CA 1
ATOM 1608 C C . PHE A 1 195 ? 2.325 -24.213 22.003 1.00 48.50 195 PHE A C 1
ATOM 1610 O O . PHE A 1 195 ? 1.810 -24.968 21.181 1.00 48.50 195 PHE A O 1
ATOM 1617 N N . SER A 1 196 ? 2.953 -23.089 21.638 1.00 56.94 196 SER A N 1
ATOM 1618 C CA . SER A 1 196 ? 3.070 -22.640 20.240 1.00 56.94 196 SER A CA 1
ATOM 1619 C C . SER A 1 196 ? 3.902 -23.605 19.383 1.00 56.94 196 SER A C 1
ATOM 1621 O O . SER A 1 196 ? 3.522 -23.949 18.264 1.00 56.94 196 SER A O 1
ATOM 1623 N N . THR A 1 197 ? 5.001 -24.129 19.936 1.00 55.78 197 THR A N 1
ATOM 1624 C CA . THR A 1 197 ? 5.884 -25.055 19.205 1.00 55.78 197 THR A CA 1
ATOM 1625 C C . THR A 1 197 ? 5.197 -26.401 18.928 1.00 55.78 197 THR A C 1
ATOM 1627 O O . THR A 1 197 ? 5.339 -26.950 17.837 1.00 55.78 197 THR A O 1
ATOM 1630 N N . GLN A 1 198 ? 4.376 -26.899 19.862 1.00 64.31 198 GLN A N 1
ATOM 1631 C CA . GLN A 1 198 ? 3.602 -28.130 19.660 1.00 64.31 198 GLN A CA 1
ATOM 1632 C C . GLN A 1 198 ? 2.494 -27.972 18.607 1.00 64.31 198 GLN A C 1
ATOM 1634 O O . GLN A 1 198 ? 2.272 -28.893 17.822 1.00 64.31 198 GLN A O 1
ATOM 1639 N N . GLN A 1 199 ? 1.826 -26.814 18.533 1.00 68.19 199 GLN A N 1
ATOM 1640 C CA . GLN A 1 199 ? 0.825 -26.553 17.488 1.00 68.19 199 GLN A CA 1
ATOM 1641 C C . GLN A 1 199 ? 1.443 -26.521 16.084 1.00 68.19 199 GLN A C 1
ATOM 1643 O O . GLN A 1 199 ? 0.896 -27.126 15.161 1.00 68.19 199 GLN A O 1
ATOM 1648 N N . ILE A 1 200 ? 2.615 -25.896 15.940 1.00 70.94 200 ILE A N 1
ATOM 1649 C CA . ILE A 1 200 ? 3.330 -25.821 14.659 1.00 70.94 200 ILE A CA 1
ATOM 1650 C C . ILE A 1 200 ? 3.775 -27.216 14.190 1.00 70.94 200 ILE A C 1
ATOM 1652 O O . ILE A 1 200 ? 3.647 -27.535 13.008 1.00 70.94 200 ILE A O 1
ATOM 1656 N N . GLU A 1 201 ? 4.250 -28.082 15.092 1.00 77.94 201 GLU A N 1
ATOM 1657 C CA . GLU A 1 201 ? 4.635 -29.457 14.734 1.00 77.94 201 GLU A CA 1
ATOM 1658 C C . GLU A 1 201 ? 3.446 -30.317 14.280 1.00 77.94 201 GLU A C 1
ATOM 1660 O O . GLU A 1 201 ? 3.592 -31.146 13.374 1.00 77.94 201 GLU A O 1
ATOM 1665 N N . VAL A 1 202 ? 2.264 -30.121 14.875 1.00 82.62 202 VAL A N 1
ATOM 1666 C CA . VAL A 1 202 ? 1.047 -30.844 14.476 1.00 82.62 202 VAL A CA 1
ATOM 1667 C C . VAL A 1 202 ? 0.597 -30.422 13.077 1.00 82.62 202 VAL A C 1
ATOM 1669 O O . VAL A 1 202 ? 0.306 -31.293 12.252 1.00 82.62 202 VAL A O 1
ATOM 1672 N N . GLU A 1 203 ? 0.598 -29.122 12.771 1.00 76.38 203 GLU A N 1
ATOM 1673 C CA . GLU A 1 203 ? 0.256 -28.627 11.430 1.00 76.38 203 GLU A CA 1
ATOM 1674 C C . GLU A 1 203 ? 1.256 -29.109 10.371 1.00 76.38 203 GLU A C 1
ATOM 1676 O O . GLU A 1 203 ? 0.849 -29.569 9.300 1.00 76.38 203 GLU A O 1
ATOM 1681 N N . LEU A 1 204 ? 2.560 -29.105 10.677 1.00 80.75 204 LEU A N 1
ATOM 1682 C CA . LEU A 1 204 ? 3.580 -29.568 9.732 1.00 80.75 204 LEU A CA 1
ATOM 1683 C C . LEU A 1 204 ? 3.394 -31.048 9.356 1.00 80.75 204 LEU A C 1
ATOM 1685 O O . LEU A 1 204 ? 3.515 -31.410 8.182 1.00 80.75 204 LEU A O 1
ATOM 1689 N N . ARG A 1 205 ? 3.046 -31.903 10.329 1.00 83.94 205 ARG A N 1
ATOM 1690 C CA . ARG A 1 205 ? 2.760 -33.328 10.074 1.00 83.94 205 ARG A CA 1
ATOM 1691 C C . ARG A 1 205 ? 1.503 -33.525 9.228 1.00 83.94 205 ARG A C 1
ATOM 1693 O O . ARG A 1 205 ? 1.468 -34.436 8.400 1.00 83.94 205 ARG A O 1
ATOM 1700 N N . GLN A 1 206 ? 0.482 -32.685 9.403 1.00 82.50 206 GLN A N 1
ATOM 1701 C CA . GLN A 1 206 ? -0.724 -32.737 8.570 1.00 82.50 206 GLN A CA 1
ATOM 1702 C C . GLN A 1 206 ? -0.417 -32.358 7.115 1.00 82.50 206 GLN A C 1
ATOM 1704 O O . GLN A 1 206 ? -0.861 -33.053 6.199 1.00 82.50 206 GLN A O 1
ATOM 1709 N N . PHE A 1 207 ? 0.407 -31.328 6.896 1.00 77.81 207 PHE A N 1
ATOM 1710 C CA . PHE A 1 207 ? 0.838 -30.929 5.553 1.00 77.81 207 PHE A CA 1
ATOM 1711 C C . PHE A 1 207 ? 1.677 -32.000 4.849 1.00 77.81 207 PHE A C 1
ATOM 1713 O O . PHE A 1 207 ? 1.443 -32.279 3.672 1.00 77.81 207 PHE A O 1
ATOM 1720 N N . GLN A 1 208 ? 2.605 -32.648 5.556 1.00 81.88 208 GLN A N 1
ATOM 1721 C CA . GLN A 1 208 ? 3.396 -33.748 4.989 1.00 81.88 208 GLN A CA 1
ATOM 1722 C C . GLN A 1 208 ? 2.510 -34.933 4.581 1.00 81.88 208 GLN A C 1
ATOM 1724 O O . GLN A 1 208 ? 2.648 -35.460 3.478 1.00 81.88 208 GLN A O 1
ATOM 1729 N N . LYS A 1 209 ? 1.523 -35.290 5.412 1.00 83.88 209 LYS A N 1
ATOM 1730 C CA . LYS A 1 209 ? 0.584 -36.379 5.109 1.00 83.88 209 LYS A CA 1
ATOM 1731 C C . LYS A 1 209 ? -0.305 -36.075 3.895 1.00 83.88 209 LYS A C 1
ATOM 1733 O O . LYS A 1 209 ? -0.606 -36.979 3.118 1.00 83.88 209 LYS A O 1
ATOM 1738 N N . LEU A 1 210 ? -0.699 -34.814 3.702 1.00 73.88 210 LEU A N 1
ATOM 1739 C CA . LEU A 1 210 ? -1.435 -34.376 2.509 1.00 73.88 210 LEU A CA 1
ATOM 1740 C C . LEU A 1 210 ? -0.573 -34.442 1.240 1.00 73.88 210 LEU A C 1
ATOM 1742 O O . LEU A 1 210 ? -1.067 -34.877 0.202 1.00 73.88 210 LEU A O 1
ATOM 1746 N N . ALA A 1 211 ? 0.709 -34.077 1.325 1.00 73.38 211 ALA A N 1
ATOM 1747 C CA . ALA A 1 211 ? 1.646 -34.175 0.203 1.00 73.38 211 ALA A CA 1
ATOM 1748 C C . ALA A 1 211 ? 1.930 -35.637 -0.215 1.00 73.38 211 ALA A C 1
ATOM 1750 O O . ALA A 1 211 ? 2.078 -35.947 -1.399 1.00 73.38 211 ALA A O 1
ATOM 1751 N N . GLU A 1 212 ? 1.960 -36.568 0.738 1.00 76.00 212 GLU A N 1
ATOM 1752 C CA . GLU A 1 212 ? 2.093 -38.002 0.441 1.00 76.00 212 GLU A CA 1
ATOM 1753 C C . GLU A 1 212 ? 0.836 -38.597 -0.217 1.00 76.00 212 GLU A C 1
ATOM 1755 O O . GLU A 1 212 ? 0.929 -39.504 -1.047 1.00 76.00 212 GLU A O 1
ATOM 1760 N N . LEU A 1 213 ? -0.353 -38.089 0.119 1.00 69.81 213 LEU A N 1
ATOM 1761 C CA . LEU A 1 213 ? -1.610 -38.530 -0.494 1.00 69.81 213 LEU A CA 1
ATOM 1762 C C . LEU A 1 213 ? -1.756 -38.030 -1.938 1.00 69.81 213 LEU A C 1
ATOM 1764 O O . LEU A 1 213 ? -2.217 -38.779 -2.800 1.00 69.81 213 LEU A O 1
ATOM 1768 N N . THR A 1 214 ? -1.319 -36.805 -2.235 1.00 62.56 214 THR A N 1
ATOM 1769 C CA . THR A 1 214 ? -1.363 -36.256 -3.602 1.00 62.56 214 THR A CA 1
ATOM 1770 C C . THR A 1 214 ? -0.340 -36.911 -4.528 1.00 62.56 214 THR A C 1
ATOM 1772 O O . THR A 1 214 ? -0.637 -37.165 -5.696 1.00 62.56 214 THR A O 1
ATOM 1775 N N . THR A 1 215 ? 0.832 -37.280 -4.010 1.00 60.47 215 THR A N 1
ATOM 1776 C CA . THR A 1 215 ? 1.844 -38.014 -4.789 1.00 60.47 215 THR A CA 1
ATOM 1777 C C . THR A 1 215 ? 1.440 -39.464 -5.065 1.00 60.47 215 THR A C 1
ATOM 1779 O O . THR A 1 215 ? 1.715 -39.966 -6.151 1.00 60.47 215 THR A O 1
ATOM 1782 N N . LYS A 1 216 ? 0.702 -40.123 -4.160 1.00 58.19 216 LYS A N 1
ATOM 1783 C CA . LYS A 1 216 ? 0.160 -41.475 -4.404 1.00 58.19 216 LYS A CA 1
ATOM 1784 C C . LYS A 1 216 ? -1.060 -41.503 -5.332 1.00 58.19 216 LYS A C 1
ATOM 1786 O O . LYS A 1 216 ? -1.293 -42.522 -5.973 1.00 58.19 216 LYS A O 1
ATOM 1791 N N . SER A 1 217 ? -1.809 -40.404 -5.449 1.00 50.53 217 SER A N 1
ATOM 1792 C CA . SER A 1 217 ? -2.983 -40.319 -6.335 1.00 50.53 217 SER A CA 1
ATOM 1793 C C . SER A 1 217 ? -2.647 -40.020 -7.805 1.00 50.53 217 SER A C 1
ATOM 1795 O O . SER A 1 217 ? -3.546 -40.075 -8.639 1.00 50.53 217 SER A O 1
ATOM 1797 N N . THR A 1 218 ? -1.388 -39.711 -8.140 1.00 45.81 218 THR A N 1
ATOM 1798 C CA . THR A 1 218 ? -0.988 -39.298 -9.505 1.00 45.81 218 THR A CA 1
ATOM 1799 C C . THR A 1 218 ? -0.281 -40.418 -10.291 1.00 45.81 218 THR A C 1
ATOM 1801 O O . THR A 1 218 ? 0.225 -40.190 -11.383 1.00 45.81 218 THR A O 1
ATOM 1804 N N . SER A 1 219 ? -0.286 -41.653 -9.777 1.00 45.94 219 SER A N 1
ATOM 1805 C CA . SER A 1 219 ? 0.300 -42.828 -10.449 1.00 45.94 219 SER A CA 1
ATOM 1806 C C . SER A 1 219 ? -0.738 -43.774 -11.064 1.00 45.94 219 SER A C 1
ATOM 1808 O O . SER A 1 219 ? -0.452 -44.956 -11.240 1.00 45.94 219 SER A O 1
ATOM 1810 N N . GLN A 1 220 ? -1.942 -43.290 -11.390 1.00 43.50 220 GLN A N 1
ATOM 1811 C CA . GLN A 1 220 ? -2.841 -44.019 -12.288 1.00 43.50 220 GLN A CA 1
ATOM 1812 C C . GLN A 1 220 ? -2.666 -43.503 -13.716 1.00 43.50 220 GLN A C 1
ATOM 1814 O O . GLN A 1 220 ? -2.917 -42.341 -14.025 1.00 43.50 220 GLN A O 1
ATOM 1819 N N . GLU A 1 221 ? -2.157 -44.414 -14.538 1.00 48.09 221 GLU A N 1
ATOM 1820 C CA . GLU A 1 221 ? -1.851 -44.317 -15.958 1.00 48.09 221 GLU A CA 1
ATOM 1821 C C . GLU A 1 221 ? -2.938 -43.571 -16.745 1.00 48.09 221 GLU A C 1
ATOM 1823 O O . GLU A 1 221 ? -4.094 -43.991 -16.797 1.00 48.09 221 GLU A O 1
ATOM 1828 N N . MET A 1 222 ? -2.558 -42.472 -17.403 1.00 41.03 222 MET A N 1
ATOM 1829 C CA . MET A 1 222 ? -3.382 -41.899 -18.463 1.00 41.03 222 MET A CA 1
ATOM 1830 C C . MET A 1 222 ? -3.177 -42.706 -19.753 1.00 41.03 222 MET A C 1
ATOM 1832 O O . MET A 1 222 ? -2.029 -42.913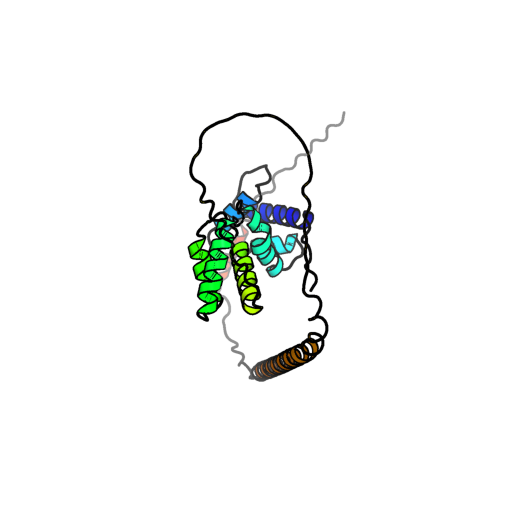 -20.157 1.00 41.03 222 MET A O 1
ATOM 1836 N N . PRO A 1 223 ? -4.252 -43.138 -20.434 1.00 42.72 223 PRO A N 1
ATOM 1837 C CA . PRO A 1 223 ? -4.138 -43.813 -21.715 1.00 42.72 223 PRO A CA 1
ATOM 1838 C C . PRO A 1 223 ? -3.620 -42.843 -22.781 1.00 42.72 223 PRO A C 1
ATOM 1840 O O . PRO A 1 223 ? -4.138 -41.742 -22.970 1.00 42.72 223 PRO A O 1
ATOM 1843 N N . VAL A 1 224 ? -2.590 -43.290 -23.497 1.00 42.53 224 VAL A N 1
ATOM 1844 C CA . VAL A 1 224 ? -2.037 -42.638 -24.683 1.00 42.53 224 VAL A CA 1
ATOM 1845 C C . VAL A 1 224 ? -3.105 -42.631 -25.780 1.00 42.53 224 VAL A C 1
ATOM 1847 O O . VAL A 1 224 ? -3.310 -43.633 -26.462 1.00 42.53 224 VAL A O 1
ATOM 1850 N N . TYR A 1 225 ? -3.781 -41.497 -25.975 1.00 40.59 225 TYR A N 1
ATOM 1851 C CA . TY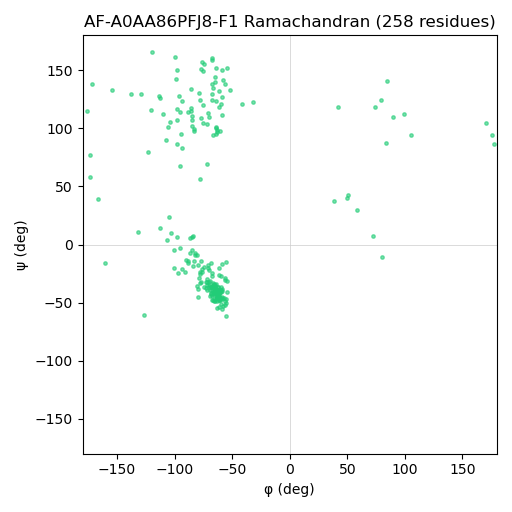R A 1 225 ? -4.541 -41.245 -27.198 1.00 40.59 225 TYR A CA 1
ATOM 1852 C C . TYR A 1 225 ? -3.587 -40.732 -28.274 1.00 40.59 225 TYR A C 1
ATOM 1854 O O . TYR A 1 225 ? -3.214 -39.563 -28.322 1.00 40.59 225 TYR A O 1
ATOM 1862 N N . ASN A 1 226 ? -3.173 -41.664 -29.124 1.00 47.44 226 ASN A N 1
ATOM 1863 C CA . ASN A 1 226 ? -2.398 -41.420 -30.324 1.00 47.44 226 ASN A CA 1
ATOM 1864 C C . ASN A 1 226 ? -3.384 -41.298 -31.493 1.00 47.44 226 ASN A C 1
ATOM 1866 O O . ASN A 1 226 ? -3.818 -42.319 -32.014 1.00 47.44 226 ASN A O 1
ATOM 1870 N N . GLN A 1 227 ? -3.797 -40.082 -31.856 1.00 47.06 227 GLN A N 1
ATOM 1871 C CA . GLN A 1 227 ? -4.496 -39.778 -33.114 1.00 47.06 227 GLN A CA 1
ATOM 1872 C C . GLN A 1 227 ? -4.710 -38.266 -33.219 1.00 47.06 227 GLN A C 1
ATOM 1874 O O . GLN A 1 227 ? -5.407 -37.724 -32.381 1.00 47.06 227 GLN A O 1
ATOM 1879 N N . PHE A 1 228 ? -4.085 -37.617 -34.204 1.00 39.75 228 PHE A N 1
ATOM 1880 C CA . PHE A 1 228 ? -4.567 -36.477 -35.014 1.00 39.75 228 PHE A CA 1
ATOM 1881 C C . PHE A 1 228 ? -3.387 -36.081 -35.926 1.00 39.75 228 PHE A C 1
ATOM 1883 O O . PHE A 1 228 ? -2.358 -35.603 -35.463 1.00 39.75 228 PHE A O 1
ATOM 1890 N N . SER A 1 229 ? -3.352 -36.615 -37.147 1.00 45.75 229 SER A N 1
ATOM 1891 C CA . SER A 1 229 ? -3.852 -35.998 -38.389 1.00 45.75 229 SER A CA 1
ATOM 1892 C C . SER A 1 229 ? -2.773 -35.169 -39.082 1.00 45.75 229 SER A C 1
ATOM 1894 O O . SER A 1 229 ? -2.360 -34.119 -38.603 1.00 45.75 229 SER A O 1
ATOM 1896 N N . GLN A 1 230 ? -2.303 -35.685 -40.220 1.00 48.59 230 GLN A N 1
ATOM 1897 C CA . GLN A 1 230 ? -1.367 -34.991 -41.095 1.00 48.59 230 GLN A CA 1
ATOM 1898 C C . GLN A 1 230 ? -2.015 -33.732 -41.691 1.00 48.59 230 GLN A C 1
ATOM 1900 O O . GLN A 1 230 ? -3.182 -33.793 -42.087 1.00 48.59 230 GLN A O 1
ATOM 1905 N N . PRO A 1 231 ? -1.278 -32.613 -41.789 1.00 47.56 231 PRO A N 1
ATOM 1906 C CA . PRO A 1 231 ? -1.773 -31.412 -42.444 1.00 47.56 231 PRO A CA 1
ATOM 1907 C C . PRO A 1 231 ? -1.951 -31.656 -43.946 1.00 47.56 231 PRO A C 1
ATOM 1909 O O . PRO A 1 231 ? -1.094 -32.237 -44.618 1.00 47.56 231 PRO A O 1
ATOM 1912 N N . THR A 1 232 ? -3.092 -31.217 -44.466 1.00 60.12 232 THR A N 1
ATOM 1913 C CA . THR A 1 232 ? -3.433 -31.280 -45.890 1.00 60.12 232 THR A CA 1
ATOM 1914 C C . THR A 1 232 ? -2.706 -30.200 -46.692 1.00 60.12 232 THR A C 1
ATOM 1916 O O . THR A 1 232 ? -2.334 -29.155 -46.164 1.00 60.12 232 THR A O 1
ATOM 1919 N N . LEU A 1 233 ? -2.542 -30.433 -47.999 1.00 48.59 233 LEU A N 1
ATOM 1920 C CA . LEU A 1 233 ? -1.761 -29.607 -48.934 1.00 48.59 233 LEU A CA 1
ATOM 1921 C C . LEU A 1 233 ? -2.149 -28.109 -48.999 1.00 48.59 233 LEU A C 1
ATOM 1923 O O . LEU A 1 233 ? -1.361 -27.316 -49.504 1.00 48.59 233 LEU A O 1
ATOM 1927 N N . ASN A 1 234 ? -3.310 -27.712 -48.468 1.00 52.94 234 ASN A N 1
ATOM 1928 C CA . ASN A 1 234 ? -3.766 -26.318 -48.438 1.00 52.94 234 ASN A CA 1
ATOM 1929 C C . ASN A 1 234 ? -3.204 -25.495 -47.261 1.00 52.94 234 ASN A C 1
ATOM 1931 O O . ASN A 1 234 ? -3.234 -24.267 -47.320 1.00 52.94 234 ASN A O 1
ATOM 1935 N N . ASP A 1 235 ? -2.617 -26.123 -46.235 1.00 46.91 235 ASP A N 1
ATOM 1936 C CA . ASP A 1 235 ? -2.043 -25.401 -45.082 1.00 46.91 235 ASP A CA 1
ATOM 1937 C C . ASP A 1 235 ? -0.634 -24.832 -45.363 1.00 46.91 235 ASP A C 1
ATOM 1939 O O . ASP A 1 235 ? -0.101 -24.025 -44.598 1.00 46.91 235 ASP A O 1
ATOM 1943 N N . MET A 1 236 ? -0.023 -25.201 -46.496 1.00 49.84 236 MET A N 1
ATOM 1944 C CA . MET A 1 236 ? 1.318 -24.749 -46.897 1.00 49.84 236 MET A CA 1
ATOM 1945 C C . MET A 1 236 ? 1.323 -23.433 -47.698 1.00 49.84 236 MET A C 1
ATOM 1947 O O . MET A 1 236 ? 2.374 -22.793 -47.796 1.00 49.84 236 MET A O 1
ATOM 1951 N N . GLU A 1 237 ? 0.185 -22.984 -48.241 1.00 51.22 237 GLU A N 1
ATOM 1952 C CA . GLU A 1 237 ? 0.106 -21.698 -48.962 1.00 51.22 237 GLU A CA 1
ATOM 1953 C C . GLU A 1 237 ? 0.028 -20.489 -48.019 1.00 51.22 237 GLU A C 1
ATOM 1955 O O . GLU A 1 237 ? 0.590 -19.435 -48.322 1.00 51.22 237 GLU A O 1
ATOM 1960 N N . VAL A 1 238 ? -0.537 -20.650 -46.819 1.00 52.59 238 VAL A N 1
ATOM 1961 C CA . VAL A 1 238 ? -0.576 -19.576 -45.808 1.00 52.59 238 VAL A CA 1
ATOM 1962 C C . VAL A 1 238 ? 0.825 -19.289 -45.242 1.00 52.59 238 VAL A C 1
ATOM 1964 O O . VAL A 1 238 ? 1.168 -18.140 -44.959 1.00 52.59 238 VAL A O 1
ATOM 1967 N N . LEU A 1 239 ? 1.695 -20.304 -45.173 1.00 48.06 239 LEU A N 1
ATOM 1968 C CA . LEU A 1 239 ? 3.081 -20.162 -44.706 1.00 48.06 239 LEU A CA 1
ATOM 1969 C C . LEU A 1 239 ? 4.048 -19.590 -45.760 1.00 48.06 239 LEU A C 1
ATOM 1971 O O . LEU A 1 239 ? 5.106 -19.077 -45.388 1.00 48.06 239 LEU A O 1
ATOM 1975 N N . ARG A 1 240 ? 3.705 -19.607 -47.058 1.00 49.62 240 ARG A N 1
ATOM 1976 C CA . ARG A 1 240 ? 4.494 -18.901 -48.091 1.00 49.62 240 ARG A CA 1
ATOM 1977 C C . ARG A 1 240 ? 4.225 -17.398 -48.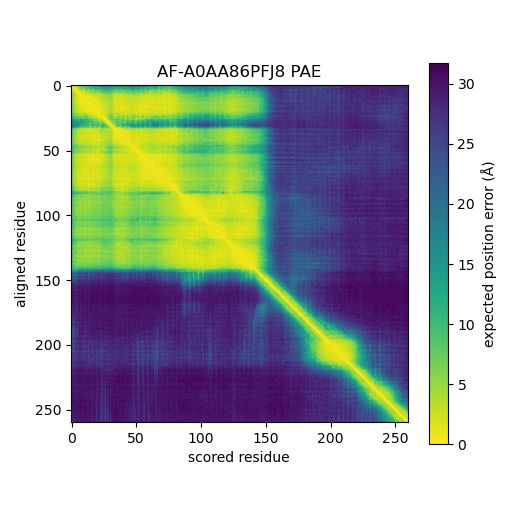109 1.00 49.62 240 ARG A C 1
ATOM 1979 O O . ARG A 1 240 ? 5.167 -16.634 -48.310 1.00 49.62 240 ARG A O 1
ATOM 1986 N N . SER A 1 241 ? 3.005 -16.966 -47.804 1.00 47.62 241 SER A N 1
ATOM 1987 C CA . SER A 1 241 ? 2.644 -15.540 -47.771 1.00 47.62 241 SER A CA 1
ATOM 1988 C C . SER A 1 241 ? 3.276 -14.769 -46.601 1.00 47.62 241 SER A C 1
ATOM 1990 O O . SER A 1 241 ? 3.477 -13.561 -46.696 1.00 47.62 241 SER A O 1
ATOM 1992 N N . LEU A 1 242 ? 3.686 -15.455 -45.527 1.00 43.94 242 LEU A N 1
ATOM 1993 C CA . LEU A 1 242 ? 4.369 -14.843 -44.375 1.00 43.94 242 LEU A CA 1
ATOM 1994 C C . LEU A 1 242 ? 5.892 -14.689 -44.546 1.00 43.94 242 LEU A C 1
ATOM 1996 O O . LEU A 1 242 ? 6.538 -14.065 -43.706 1.00 43.94 242 LEU A O 1
ATOM 2000 N N . LYS A 1 243 ? 6.482 -15.193 -45.641 1.00 43.19 243 LYS A N 1
ATOM 2001 C CA . LYS A 1 243 ? 7.929 -15.075 -45.916 1.00 43.19 243 LYS A CA 1
ATOM 2002 C C . LYS A 1 243 ? 8.314 -13.900 -46.826 1.00 43.19 243 LYS A C 1
ATOM 2004 O O . LYS A 1 243 ? 9.501 -13.653 -47.012 1.00 43.19 243 LYS A O 1
ATOM 2009 N N . CYS A 1 244 ? 7.341 -13.139 -47.334 1.00 44.50 244 CYS A N 1
ATOM 2010 C CA . CYS A 1 244 ? 7.573 -11.958 -48.181 1.00 44.50 244 CYS A CA 1
ATOM 2011 C C . CYS A 1 244 ? 7.512 -10.610 -47.436 1.00 44.50 244 CYS A C 1
ATOM 2013 O O . CYS A 1 244 ? 7.629 -9.568 -48.070 1.00 44.50 244 CYS A O 1
ATOM 2015 N N . LEU A 1 245 ? 7.391 -10.605 -46.103 1.00 41.28 245 LEU A N 1
ATOM 2016 C CA . LEU A 1 245 ? 7.372 -9.381 -45.282 1.00 41.28 245 LEU A CA 1
ATOM 2017 C C . LEU A 1 245 ? 8.659 -9.141 -44.469 1.00 41.28 245 LEU A C 1
ATOM 2019 O O . LEU A 1 245 ? 8.732 -8.167 -43.729 1.00 41.28 245 LEU A O 1
ATOM 2023 N N . SER A 1 246 ? 9.696 -9.979 -44.626 1.00 43.91 246 SER A N 1
ATOM 2024 C CA . SER A 1 246 ? 10.981 -9.829 -43.914 1.00 43.91 246 SER A CA 1
ATOM 2025 C C . SER A 1 246 ? 12.178 -9.461 -44.807 1.00 43.91 246 SER A C 1
ATOM 2027 O O . SER A 1 246 ? 13.322 -9.582 -44.373 1.00 43.91 246 SER A O 1
ATOM 2029 N N . GLN A 1 247 ? 11.951 -9.020 -46.048 1.00 46.38 247 GLN A N 1
ATOM 2030 C CA . GLN A 1 247 ? 12.995 -8.472 -46.924 1.00 46.38 247 GLN A CA 1
ATOM 2031 C C . GLN A 1 247 ? 12.609 -7.061 -47.361 1.00 46.38 247 GLN A C 1
ATOM 2033 O O . GLN A 1 247 ? 12.085 -6.840 -48.446 1.00 46.38 247 GLN A O 1
ATOM 2038 N N . GLY A 1 248 ? 12.839 -6.095 -46.478 1.00 46.62 248 GLY A N 1
ATOM 2039 C CA . GLY A 1 248 ? 12.530 -4.702 -46.765 1.00 46.62 248 GLY A CA 1
ATOM 2040 C C . GLY A 1 248 ? 13.025 -3.768 -45.679 1.00 46.62 248 GLY A C 1
ATOM 2041 O O . GLY A 1 248 ? 12.209 -3.089 -45.080 1.00 46.62 248 GLY A O 1
ATOM 2042 N N . GLN A 1 249 ? 14.334 -3.786 -45.398 1.00 45.84 249 GLN A N 1
ATOM 2043 C CA . GLN A 1 249 ? 15.088 -2.671 -44.801 1.00 45.84 249 GLN A CA 1
ATOM 2044 C C . GLN A 1 249 ? 16.591 -3.016 -44.772 1.00 45.84 249 GLN A C 1
ATOM 2046 O O . GLN A 1 249 ? 17.158 -3.384 -43.749 1.00 45.84 249 GLN A O 1
ATOM 2051 N N . GLN A 1 250 ? 17.251 -2.910 -45.926 1.00 41.75 250 GLN A N 1
ATOM 2052 C CA . GLN A 1 250 ? 18.677 -2.578 -45.974 1.00 41.75 250 GLN A CA 1
ATOM 2053 C C . GLN A 1 250 ? 18.774 -1.146 -46.495 1.00 41.75 250 GLN A C 1
ATOM 2055 O O . GLN A 1 250 ? 18.805 -0.911 -47.700 1.00 41.75 250 GLN A O 1
ATOM 2060 N N . SER A 1 251 ? 18.755 -0.187 -45.571 1.00 44.00 251 SER A N 1
ATOM 2061 C CA . SER A 1 251 ? 19.105 1.198 -45.872 1.00 44.00 251 SER A CA 1
ATOM 2062 C C . SER A 1 251 ? 20.616 1.371 -45.763 1.00 44.00 251 SER A C 1
ATOM 2064 O O . SER A 1 251 ? 21.258 0.894 -44.829 1.00 44.00 251 SER A O 1
ATOM 2066 N N . GLN A 1 252 ? 21.147 2.039 -46.779 1.00 40.19 252 GLN A N 1
ATOM 2067 C CA . GLN A 1 252 ? 22.539 2.379 -47.021 1.00 40.19 252 GLN A CA 1
ATOM 2068 C C . GLN A 1 252 ? 23.206 3.065 -45.823 1.00 40.19 252 GLN A C 1
ATOM 2070 O O . GLN A 1 252 ? 22.701 4.055 -45.301 1.00 40.19 252 GLN A O 1
ATOM 2075 N N . VAL A 1 253 ? 24.405 2.599 -45.475 1.00 40.94 253 VAL A N 1
ATOM 2076 C CA . VAL A 1 253 ? 25.402 3.385 -44.744 1.00 40.94 253 VAL A CA 1
ATOM 2077 C C . VAL A 1 253 ? 26.477 3.770 -45.761 1.00 40.94 253 VAL A C 1
ATOM 2079 O O . VAL A 1 253 ? 27.302 2.942 -46.141 1.00 40.94 253 VAL A O 1
ATOM 2082 N N . GLN A 1 254 ? 26.437 5.011 -46.248 1.00 42.94 254 GLN A N 1
ATOM 2083 C CA . GLN A 1 254 ? 27.553 5.627 -46.971 1.00 42.94 254 GLN A CA 1
ATOM 2084 C C . GLN A 1 254 ? 28.519 6.220 -45.939 1.00 42.94 254 GLN A C 1
ATOM 2086 O O . GLN A 1 254 ? 28.200 7.203 -45.278 1.00 42.94 254 GLN A O 1
ATOM 2091 N N . PHE A 1 255 ? 29.704 5.624 -45.809 1.00 44.88 255 PHE A N 1
ATOM 2092 C CA . PHE A 1 255 ? 30.860 6.271 -45.191 1.00 44.88 255 PHE A CA 1
ATOM 2093 C C . PHE A 1 255 ? 31.621 7.032 -46.283 1.00 44.88 255 PHE A C 1
ATOM 2095 O O . PHE A 1 255 ? 32.174 6.416 -47.193 1.00 44.88 255 PHE A O 1
ATOM 2102 N N . GLN A 1 256 ? 31.657 8.362 -46.194 1.00 46.56 256 GLN A N 1
ATOM 2103 C CA . GLN A 1 256 ? 32.656 9.173 -46.888 1.00 46.56 256 GLN A CA 1
ATOM 2104 C C . GLN A 1 256 ? 33.910 9.247 -46.012 1.00 46.56 256 GLN A C 1
ATOM 2106 O O . GLN A 1 256 ? 33.885 9.806 -44.919 1.00 46.56 256 GLN A O 1
ATOM 2111 N N . PHE A 1 257 ? 35.002 8.669 -46.507 1.00 45.12 257 PHE A N 1
ATOM 2112 C CA . PHE A 1 257 ? 36.354 9.029 -46.100 1.00 45.12 257 PHE A CA 1
ATOM 2113 C C . PHE A 1 257 ? 36.785 10.219 -46.960 1.00 45.12 257 PHE A C 1
ATOM 2115 O O . PHE A 1 257 ? 36.892 10.084 -48.178 1.00 45.12 257 PHE A O 1
ATOM 2122 N N . SER A 1 258 ? 37.050 11.361 -46.332 1.00 49.50 258 SER A N 1
ATOM 2123 C CA . SER A 1 258 ? 37.850 12.428 -46.932 1.00 49.50 258 SER A CA 1
ATOM 2124 C C . SER A 1 258 ? 39.274 12.291 -46.405 1.00 49.50 258 SER A C 1
ATOM 2126 O O . SER A 1 258 ? 39.501 12.382 -45.200 1.00 49.50 258 SER A O 1
ATOM 2128 N N . GLN A 1 259 ? 40.207 12.017 -47.315 1.00 45.91 259 GLN A N 1
ATOM 2129 C CA . GLN A 1 259 ? 41.618 12.337 -47.143 1.00 45.91 259 GLN A CA 1
ATOM 2130 C C . GLN A 1 259 ? 41.853 13.698 -47.792 1.00 45.91 259 GLN A C 1
ATOM 2132 O O . GLN A 1 259 ? 41.551 13.848 -48.973 1.00 45.91 259 GLN A O 1
ATOM 2137 N N . GLU A 1 260 ? 42.374 14.638 -47.012 1.00 56.06 260 GLU A N 1
ATOM 2138 C CA . GLU A 1 260 ? 43.397 15.627 -47.379 1.00 56.06 260 GLU A CA 1
ATOM 2139 C C . GLU A 1 260 ? 44.016 16.173 -46.087 1.00 56.06 260 GLU A C 1
ATOM 2141 O O . GLU A 1 260 ? 43.247 16.427 -45.129 1.00 56.06 260 GLU A O 1
#

Solvent-accessible surface area (backbone atoms only — not comparable to full-atom values): 16972 Å² total; per-residue (Å²): 135,84,81,81,78,81,49,70,66,58,53,51,52,51,50,54,41,48,50,50,56,46,33,70,76,65,66,58,94,63,95,66,87,74,53,67,33,57,51,43,49,55,61,69,69,46,52,82,85,69,54,70,62,52,48,52,54,37,12,62,77,69,75,47,52,45,71,54,45,50,49,41,38,71,74,52,55,49,48,60,58,30,85,44,72,86,47,73,67,54,48,53,52,48,49,53,50,48,53,58,40,50,76,68,68,53,56,71,69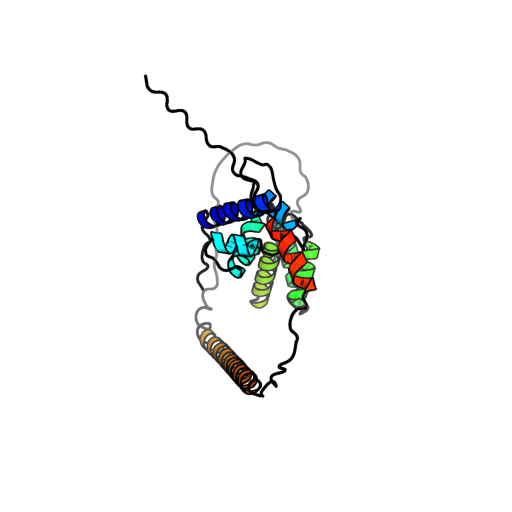,60,52,48,52,54,48,52,66,71,63,70,50,89,40,40,49,67,66,58,56,50,54,49,52,54,52,48,52,52,32,55,73,71,69,54,72,84,79,77,77,74,76,77,83,82,73,81,93,78,82,88,81,92,81,88,85,87,85,89,82,90,78,82,84,86,80,89,89,84,93,84,71,91,72,72,70,72,68,60,63,61,58,58,55,54,55,54,52,54,54,52,54,53,52,51,54,52,53,52,54,51,54,53,52,56,62,65,68,69,74,71,82,78,81,84,82,87,83,84,79,81,86,58,87,75,67,59,58,65,63,56,67,68,65,73,78,79,80,86,82,87,77,85,82,85,83,84,84,83,86,132

pLDDT: mean 71.57, std 23.42, range [31.03, 97.44]

Radius of gyration: 32.71 Å; Cα contacts (8 Å, |Δi|>4): 112; chains: 1; bounding box: 61×88×92 Å

Secondary structure (DSSP, 8-state):
---PPPPHHHHHHHHHHHHHHHHHHHT----S---HHHHHHHHHHS-TTTSTTHHHHHHHHHT--HHHHHHHHHHTGGGGG--BPPPHHHHHHHHHHHHHHHHTT--HHHHHHHHHHHH--TTB-HHHHHHHHHHHHHHHHTT--------------------------------------SSGGGSHHHHHHHHHHHHHHHHHHHHHHHHHHHHHTT-S---------PPPTTHHHHHHHTTSSS----------PPP-

Nearest PDB structures (foldseek):
  2rn7-assembly1_A  TM=3.576E-01  e=4.604E+00  Shigella flexneri

Foldseek 3Di:
DDPDDDDVVNLVLLQVLLQVLLCVLVVDPDPDRDDLLRSLVSQVPDDPVSNPCSLVSSCVSSVHDSVVSVCCVLPPSNLSNAPDAQDPVLLVVLLVLLLVCVVVVHDLVVSLVVSCVVVVDPNYRSVNSSVSSVVSSVCVVVVNDDPPPPPPPPDDDDDDDDDDDDDDDDDDDDDDDDDDDPPPPPPVVVVVVVVVVVVVVVVVVVVVVVVVVVVVVPPDDDDDPPDDDDDDPVVVVVVVVVVVPPPPDPDDDDDDDDDD